Protein AF-A0A812WDJ8-F1 (afdb_monomer_lite)

Radius of gyration: 22.38 Å; chains: 1; bounding box: 62×46×56 Å

Structure (mmCIF, N/CA/C/O backbone):
data_AF-A0A812WDJ8-F1
#
_entry.id   AF-A0A812WDJ8-F1
#
loop_
_atom_site.group_PDB
_atom_site.id
_atom_site.type_symbol
_atom_site.label_atom_id
_atom_site.label_alt_id
_atom_site.label_comp_id
_atom_site.label_asym_id
_atom_site.label_entity_id
_atom_site.label_seq_id
_atom_site.pdbx_PDB_ins_code
_atom_site.Cartn_x
_atom_site.Cartn_y
_atom_site.Cartn_z
_atom_site.occupancy
_atom_site.B_iso_or_equiv
_atom_site.auth_seq_id
_atom_site.auth_comp_id
_atom_site.auth_asym_id
_atom_site.auth_atom_id
_atom_site.pdbx_PDB_model_num
ATOM 1 N N . MET A 1 1 ? 11.339 1.600 2.163 1.00 53.66 1 MET A N 1
ATOM 2 C CA . MET A 1 1 ? 12.086 0.341 1.908 1.00 53.66 1 MET A CA 1
ATOM 3 C C . MET A 1 1 ? 11.110 -0.800 2.123 1.00 53.66 1 MET A C 1
ATOM 5 O O . MET A 1 1 ? 10.635 -0.948 3.239 1.00 53.66 1 MET A O 1
ATOM 9 N N . SER A 1 2 ? 10.779 -1.569 1.086 1.00 72.94 2 SER A N 1
ATOM 10 C CA . SER A 1 2 ? 9.821 -2.673 1.214 1.00 72.94 2 SER A CA 1
ATOM 11 C C . SER A 1 2 ? 10.571 -3.985 1.449 1.00 72.94 2 SER A C 1
ATOM 13 O O . SER A 1 2 ? 10.972 -4.652 0.508 1.00 72.94 2 SER A O 1
ATOM 15 N N . LEU A 1 3 ? 10.812 -4.358 2.711 1.00 86.19 3 LEU A N 1
ATOM 16 C CA . LEU A 1 3 ? 11.331 -5.694 3.070 1.00 86.19 3 LEU A CA 1
ATOM 17 C C . LEU A 1 3 ? 10.195 -6.710 3.287 1.00 86.19 3 LEU A C 1
ATOM 19 O O . LEU A 1 3 ? 10.351 -7.687 4.015 1.00 86.19 3 LEU A O 1
ATOM 23 N N . GLY A 1 4 ? 9.016 -6.448 2.718 1.00 89.88 4 GLY A N 1
ATOM 24 C CA . GLY A 1 4 ? 7.827 -7.265 2.947 1.00 89.88 4 GLY A CA 1
ATOM 25 C C . GLY A 1 4 ? 7.246 -7.150 4.357 1.00 89.88 4 GLY A C 1
ATOM 26 O O . GLY A 1 4 ? 6.547 -8.061 4.787 1.00 89.88 4 GLY A O 1
ATOM 27 N N . TRP A 1 5 ? 7.493 -6.053 5.084 1.00 91.44 5 TRP A N 1
ATOM 28 C CA . TRP A 1 5 ? 6.937 -5.847 6.432 1.00 91.44 5 TRP A CA 1
ATOM 29 C C . TRP A 1 5 ? 5.408 -5.998 6.460 1.00 91.44 5 TRP A C 1
ATOM 31 O O . TRP A 1 5 ? 4.873 -6.795 7.227 1.00 91.44 5 TRP A O 1
ATOM 41 N N . PHE A 1 6 ? 4.700 -5.309 5.559 1.00 92.31 6 PHE A N 1
ATOM 42 C CA . PHE A 1 6 ? 3.243 -5.424 5.443 1.00 92.31 6 PHE A CA 1
ATOM 43 C C . PHE A 1 6 ? 2.793 -6.820 4.999 1.00 92.31 6 PHE A C 1
ATOM 45 O O . PHE A 1 6 ? 1.769 -7.311 5.468 1.00 92.31 6 PHE A O 1
ATOM 52 N N . THR A 1 7 ? 3.575 -7.491 4.148 1.00 95.62 7 THR A N 1
ATOM 53 C CA . THR A 1 7 ? 3.333 -8.890 3.772 1.00 95.62 7 THR A CA 1
ATOM 54 C C . THR A 1 7 ? 3.400 -9.799 4.995 1.00 95.62 7 THR A C 1
ATOM 56 O O . THR A 1 7 ? 2.497 -10.608 5.199 1.00 95.62 7 THR A O 1
ATOM 59 N N . ALA A 1 8 ? 4.425 -9.638 5.835 1.00 94.88 8 ALA A N 1
ATOM 60 C CA . ALA A 1 8 ? 4.595 -10.411 7.057 1.00 94.88 8 ALA A CA 1
ATOM 61 C C . ALA A 1 8 ? 3.486 -10.122 8.076 1.00 94.88 8 ALA A C 1
ATOM 63 O O . ALA A 1 8 ? 2.914 -11.062 8.620 1.00 94.88 8 ALA A O 1
ATOM 64 N N . LEU A 1 9 ? 3.126 -8.852 8.284 1.00 93.75 9 LEU A N 1
ATOM 65 C CA . LEU A 1 9 ? 2.045 -8.461 9.193 1.00 93.75 9 LEU A CA 1
ATOM 66 C C . LEU A 1 9 ? 0.695 -9.057 8.766 1.00 93.75 9 LEU A C 1
ATOM 68 O O . LEU A 1 9 ? -0.013 -9.654 9.582 1.00 93.75 9 LEU A O 1
ATOM 72 N N . ALA A 1 10 ? 0.350 -8.944 7.480 1.00 95.00 10 ALA A N 1
ATOM 73 C CA . ALA A 1 10 ? -0.887 -9.503 6.943 1.00 95.00 10 ALA A CA 1
ATOM 74 C C . ALA A 1 10 ? -0.901 -11.039 7.038 1.00 95.00 10 ALA A C 1
ATOM 76 O O . ALA A 1 10 ? -1.882 -11.624 7.504 1.00 95.00 10 ALA A O 1
ATOM 77 N N . ALA A 1 11 ? 0.203 -11.696 6.671 1.00 96.62 11 ALA A N 1
ATOM 78 C CA . ALA A 1 11 ? 0.319 -13.148 6.747 1.00 96.62 11 ALA A CA 1
ATOM 79 C C . ALA A 1 11 ? 0.265 -13.661 8.195 1.00 96.62 11 ALA A C 1
ATOM 81 O O . ALA A 1 11 ? -0.427 -14.645 8.465 1.00 96.62 11 ALA A O 1
ATOM 82 N N . ALA A 1 12 ? 0.938 -12.997 9.139 1.00 96.00 12 ALA A N 1
ATOM 83 C CA . ALA A 1 12 ? 0.885 -13.322 10.566 1.00 96.00 12 ALA A CA 1
ATOM 84 C C . ALA A 1 12 ? -0.533 -13.165 11.137 1.00 96.00 12 ALA A C 1
ATOM 86 O O . ALA A 1 12 ? -0.953 -13.970 11.965 1.00 96.00 12 ALA A O 1
ATOM 87 N N . SER A 1 13 ? -1.303 -12.211 10.609 1.00 93.88 13 SER A N 1
ATOM 88 C CA . SER A 1 13 ? -2.722 -12.003 10.937 1.00 93.88 13 SER A CA 1
ATOM 89 C C . SER A 1 13 ? -3.665 -13.028 10.285 1.00 93.88 13 SER A C 1
ATOM 91 O O . SER A 1 13 ? -4.883 -12.890 10.359 1.00 93.88 13 SER A O 1
ATOM 93 N N . GLY A 1 14 ? -3.126 -14.058 9.623 1.00 95.88 14 GLY A N 1
ATOM 94 C CA . GLY A 1 14 ? -3.903 -15.136 9.009 1.00 95.88 14 GLY A CA 1
ATOM 95 C C . GLY A 1 14 ? -4.475 -14.813 7.627 1.00 95.88 14 GLY A C 1
ATOM 96 O O . GLY A 1 14 ? -5.198 -15.641 7.073 1.00 95.88 14 GLY A O 1
ATOM 97 N N . LEU A 1 15 ? -4.148 -13.656 7.045 1.00 96.56 15 LEU A N 1
ATOM 98 C CA . LEU A 1 15 ? -4.644 -13.263 5.726 1.00 96.56 15 LEU A CA 1
ATOM 99 C C . LEU A 1 15 ? -3.859 -13.953 4.609 1.00 96.56 15 LEU A C 1
ATOM 101 O O . LEU A 1 15 ? -2.649 -14.152 4.713 1.00 96.56 15 LEU A O 1
ATOM 105 N N . ARG A 1 16 ? -4.543 -14.267 3.503 1.00 98.06 16 ARG A N 1
ATOM 106 C CA . ARG A 1 16 ? -3.880 -14.596 2.236 1.00 98.06 16 ARG A CA 1
ATOM 107 C C . ARG A 1 16 ? -3.316 -13.312 1.633 1.00 98.06 16 ARG A C 1
ATOM 109 O O . ARG A 1 16 ? -4.018 -12.306 1.574 1.00 98.06 16 ARG A O 1
ATOM 116 N N . VAL A 1 17 ? -2.073 -13.362 1.166 1.00 98.31 17 VAL A N 1
ATOM 117 C CA . VAL A 1 17 ? -1.369 -12.196 0.627 1.00 98.31 17 VAL A CA 1
ATOM 118 C C . VAL A 1 17 ? -0.901 -12.482 -0.791 1.00 98.31 17 VAL A C 1
ATOM 120 O O . VAL A 1 17 ? -0.288 -13.515 -1.043 1.00 98.31 17 VAL A O 1
ATOM 123 N N . LEU A 1 18 ? -1.161 -11.546 -1.698 1.00 98.38 18 LEU A N 1
ATOM 124 C CA . LEU A 1 18 ? -0.461 -11.429 -2.972 1.00 98.38 18 LEU A CA 1
ATOM 125 C C . LEU A 1 18 ? 0.519 -10.261 -2.842 1.00 98.38 18 LEU A C 1
ATOM 127 O O . LEU A 1 18 ? 0.097 -9.135 -2.586 1.00 98.38 18 LEU A O 1
ATOM 131 N N . ALA A 1 19 ? 1.810 -10.530 -2.991 1.00 97.75 19 ALA A N 1
ATOM 132 C CA . ALA A 1 19 ? 2.863 -9.525 -2.957 1.00 97.75 19 ALA A CA 1
ATOM 133 C C . ALA A 1 19 ? 3.547 -9.439 -4.325 1.00 97.75 19 ALA A C 1
ATOM 135 O O . ALA A 1 19 ? 3.860 -10.461 -4.934 1.00 97.75 19 ALA A O 1
ATOM 136 N N . VAL A 1 20 ? 3.785 -8.218 -4.800 1.00 97.12 20 VAL A N 1
ATOM 137 C CA . VAL A 1 20 ? 4.438 -7.938 -6.083 1.00 97.12 20 VAL A CA 1
ATOM 138 C C . VAL A 1 20 ? 5.658 -7.068 -5.804 1.00 97.12 20 VAL A C 1
ATOM 140 O O . VAL A 1 20 ? 5.517 -5.995 -5.224 1.00 97.12 20 VAL A O 1
ATOM 143 N N . GLU A 1 21 ? 6.843 -7.541 -6.180 1.00 95.56 21 GLU A N 1
ATOM 144 C CA . GLU A 1 21 ? 8.104 -6.819 -5.983 1.00 95.56 21 GLU A CA 1
ATOM 145 C C . GLU A 1 21 ? 8.963 -6.916 -7.254 1.00 95.56 21 GLU A C 1
ATOM 147 O O . GLU A 1 21 ? 9.312 -8.026 -7.673 1.00 95.56 21 GLU A O 1
ATOM 152 N N . PRO A 1 22 ? 9.307 -5.781 -7.889 1.00 94.62 22 PRO A N 1
ATOM 153 C CA . PRO A 1 22 ? 10.090 -5.783 -9.120 1.00 94.62 22 PRO A CA 1
ATOM 154 C C . PRO A 1 22 ? 11.597 -5.952 -8.894 1.00 94.62 22 PRO A C 1
ATOM 156 O O . PRO A 1 22 ? 12.297 -6.302 -9.840 1.00 94.62 22 PRO A O 1
ATOM 159 N N . ARG A 1 23 ? 12.127 -5.688 -7.690 1.00 91.50 23 ARG A N 1
ATOM 160 C CA . ARG A 1 23 ? 13.573 -5.757 -7.414 1.00 91.50 23 ARG A CA 1
ATOM 161 C C . ARG A 1 23 ? 13.993 -7.109 -6.874 1.00 91.50 23 ARG A C 1
ATOM 163 O O . ARG A 1 23 ? 13.398 -7.645 -5.937 1.00 91.50 23 ARG A O 1
ATOM 170 N N . LYS A 1 24 ? 15.116 -7.622 -7.375 1.00 92.62 24 LYS A N 1
ATOM 171 C CA . LYS A 1 24 ? 15.607 -8.958 -7.004 1.00 92.62 24 LYS A CA 1
ATOM 172 C C . LYS A 1 24 ? 16.091 -9.031 -5.557 1.00 92.62 24 LYS A C 1
ATOM 174 O O . LYS A 1 24 ? 15.937 -10.071 -4.919 1.00 92.62 24 LYS A O 1
ATOM 179 N N . ALA A 1 25 ? 16.700 -7.964 -5.035 1.00 90.62 25 ALA A N 1
ATOM 180 C CA . ALA A 1 25 ? 17.246 -7.977 -3.678 1.00 90.62 25 ALA A CA 1
ATOM 181 C C . ALA A 1 25 ? 16.150 -8.078 -2.591 1.00 90.62 25 ALA A C 1
ATOM 183 O O . ALA A 1 25 ? 16.194 -9.049 -1.831 1.00 90.62 25 ALA A O 1
ATOM 184 N N . PRO A 1 26 ? 15.138 -7.185 -2.523 1.00 91.44 26 PRO A N 1
ATOM 185 C CA . PRO A 1 26 ? 14.020 -7.335 -1.587 1.00 91.44 26 PRO A CA 1
ATOM 186 C C . PRO A 1 26 ? 13.257 -8.651 -1.763 1.00 91.44 26 PRO A C 1
ATOM 188 O O . PRO A 1 26 ? 12.943 -9.304 -0.767 1.00 91.44 26 PRO A O 1
ATOM 191 N N . LEU A 1 27 ? 13.044 -9.088 -3.010 1.00 94.06 27 LEU A N 1
ATOM 192 C CA . LEU A 1 27 ? 12.364 -10.346 -3.320 1.00 94.06 27 LEU A CA 1
ATOM 193 C C . LEU A 1 27 ? 13.000 -11.539 -2.585 1.00 94.06 27 LEU A C 1
ATOM 195 O O . LEU A 1 27 ? 12.292 -12.287 -1.917 1.00 94.06 27 LEU A O 1
ATOM 199 N N . ARG A 1 28 ? 14.335 -11.668 -2.606 1.00 94.75 28 ARG A N 1
ATOM 200 C CA . ARG A 1 28 ? 15.059 -12.749 -1.903 1.00 94.75 28 ARG A CA 1
ATOM 201 C C . ARG A 1 28 ? 14.832 -12.731 -0.388 1.00 94.75 28 ARG A C 1
ATOM 203 O O . ARG A 1 28 ? 14.708 -13.786 0.237 1.00 94.75 28 ARG A O 1
ATOM 210 N N . TYR A 1 29 ? 14.774 -11.546 0.222 1.00 94.81 29 TYR A N 1
ATOM 211 C CA . TYR A 1 29 ? 14.478 -11.416 1.654 1.00 94.81 29 TYR A CA 1
ATOM 212 C C . TYR A 1 29 ? 13.030 -11.799 1.970 1.00 94.81 29 TYR A C 1
ATOM 214 O O . TYR A 1 29 ? 12.771 -12.458 2.983 1.00 94.81 29 TYR A O 1
ATOM 222 N N . MET A 1 30 ? 12.092 -11.442 1.091 1.00 96.44 30 MET A N 1
ATOM 223 C CA . MET A 1 30 ? 10.687 -11.824 1.222 1.00 96.44 30 MET A CA 1
ATOM 224 C C . MET A 1 30 ? 10.508 -13.336 1.076 1.00 96.44 30 MET A C 1
ATOM 226 O O . MET A 1 30 ? 9.877 -13.946 1.935 1.00 96.44 30 MET A O 1
ATOM 230 N N . GLU A 1 31 ? 11.129 -13.966 0.075 1.00 97.38 31 GLU A N 1
ATOM 231 C CA . GLU A 1 31 ? 11.146 -15.427 -0.093 1.00 97.38 31 GLU A CA 1
ATOM 232 C C . GLU A 1 31 ? 11.662 -16.126 1.168 1.00 97.38 31 GLU A C 1
ATOM 234 O O . GLU A 1 31 ? 11.042 -17.071 1.666 1.00 97.38 31 GLU A O 1
ATOM 239 N N . LYS A 1 32 ? 12.770 -15.629 1.737 1.00 96.88 32 LYS A N 1
ATOM 240 C CA . LYS A 1 32 ? 13.335 -16.202 2.960 1.00 96.88 32 LYS A CA 1
ATOM 241 C C . LYS A 1 32 ? 12.406 -16.027 4.158 1.00 96.88 32 LYS A C 1
ATOM 243 O O . LYS A 1 32 ? 12.238 -16.968 4.932 1.00 96.88 32 LYS A O 1
ATOM 248 N N . THR A 1 33 ? 11.781 -14.860 4.291 1.00 96.38 33 THR A N 1
ATOM 249 C CA . THR A 1 33 ? 10.788 -14.581 5.337 1.00 96.38 33 THR A CA 1
ATOM 250 C C . THR A 1 33 ? 9.592 -15.523 5.222 1.00 96.38 33 THR A C 1
ATOM 252 O O . THR A 1 33 ? 9.210 -16.147 6.211 1.00 96.38 33 THR A O 1
ATOM 255 N N . ILE A 1 34 ? 9.043 -15.699 4.017 1.00 97.69 34 ILE A N 1
ATOM 256 C CA . ILE A 1 34 ? 7.934 -16.626 3.747 1.00 97.69 34 ILE A CA 1
ATOM 257 C C . ILE A 1 34 ? 8.334 -18.057 4.120 1.00 97.69 34 ILE A C 1
ATOM 259 O O . ILE A 1 34 ? 7.569 -18.755 4.788 1.00 97.69 34 ILE A O 1
ATOM 263 N N . GLN A 1 35 ? 9.541 -18.484 3.735 1.00 97.75 35 GLN A N 1
ATOM 264 C CA . GLN A 1 35 ? 10.044 -19.825 4.022 1.00 97.75 35 GLN A CA 1
ATOM 265 C C . GLN A 1 35 ? 10.203 -20.079 5.525 1.00 97.75 35 GLN A C 1
ATOM 267 O O . GLN A 1 35 ? 9.738 -21.104 6.021 1.00 97.75 35 GLN A O 1
ATOM 272 N N . LEU A 1 36 ? 10.865 -19.165 6.239 1.00 97.44 36 LEU A N 1
ATOM 273 C CA . LEU A 1 36 ? 11.167 -19.311 7.667 1.00 97.44 36 LEU A CA 1
ATOM 274 C C . LEU A 1 36 ? 9.907 -19.326 8.539 1.00 97.44 36 LEU A C 1
ATOM 276 O O . LEU A 1 36 ? 9.912 -19.959 9.589 1.00 97.44 36 LEU A O 1
ATOM 280 N N . ASN A 1 37 ? 8.834 -18.667 8.097 1.00 97.62 37 ASN A N 1
ATOM 281 C CA . ASN A 1 37 ? 7.573 -18.591 8.834 1.00 97.62 37 ASN A CA 1
ATOM 282 C C . ASN A 1 37 ? 6.519 -19.618 8.373 1.00 97.62 37 ASN A C 1
ATOM 284 O O . ASN A 1 37 ? 5.400 -19.616 8.885 1.00 97.62 37 ASN A O 1
ATOM 288 N N . GLY A 1 38 ? 6.841 -20.493 7.411 1.00 97.75 38 GLY A N 1
ATOM 289 C CA . GLY A 1 38 ? 5.905 -21.513 6.922 1.00 97.75 38 GLY A CA 1
ATOM 290 C C . GLY A 1 38 ? 4.706 -20.942 6.150 1.00 97.75 38 GLY A C 1
ATOM 291 O O . GLY A 1 38 ? 3.605 -21.490 6.211 1.00 97.75 38 GLY A O 1
ATOM 292 N N . TRP A 1 39 ? 4.882 -19.815 5.452 1.00 98.44 39 TRP A N 1
ATOM 293 C CA . TRP A 1 39 ? 3.797 -19.088 4.778 1.00 98.44 39 TRP A CA 1
ATOM 294 C C . TRP A 1 39 ? 3.654 -19.386 3.280 1.00 98.44 39 TRP A C 1
ATOM 296 O O . TRP A 1 39 ? 2.938 -18.668 2.587 1.00 98.44 39 TRP A O 1
ATOM 306 N N . GLN A 1 40 ? 4.272 -20.443 2.756 1.00 97.75 40 GLN A N 1
ATOM 307 C CA . GLN A 1 40 ? 4.259 -20.778 1.322 1.00 97.75 40 GLN A CA 1
ATOM 308 C C . GLN A 1 40 ? 2.843 -21.001 0.759 1.00 97.75 40 GLN A C 1
ATOM 310 O O . GLN A 1 40 ? 2.598 -20.740 -0.412 1.00 97.75 40 GLN A O 1
ATOM 315 N N . GLY A 1 41 ? 1.897 -21.462 1.586 1.00 96.94 41 GLY A N 1
ATOM 316 C CA . GLY A 1 41 ? 0.482 -21.606 1.207 1.00 96.94 41 GLY A CA 1
ATOM 317 C C . GLY A 1 41 ? -0.376 -20.360 1.461 1.00 96.94 41 GLY A C 1
ATOM 318 O O . GLY A 1 41 ? -1.575 -20.377 1.190 1.00 96.94 41 GLY A O 1
ATOM 319 N N . ARG A 1 42 ? 0.208 -19.299 2.029 1.00 97.56 42 ARG A N 1
ATOM 320 C CA . ARG A 1 42 ? -0.494 -18.079 2.459 1.00 97.56 42 ARG A CA 1
ATOM 321 C C . ARG A 1 42 ? -0.053 -16.845 1.679 1.00 97.56 42 ARG A C 1
ATOM 323 O O . ARG A 1 42 ? -0.881 -15.971 1.432 1.00 97.56 42 ARG A O 1
ATOM 330 N N . VAL A 1 43 ? 1.221 -16.773 1.305 1.00 98.50 43 VAL A N 1
ATOM 331 C CA . VAL A 1 43 ? 1.804 -15.655 0.566 1.00 98.50 43 VAL A CA 1
ATOM 332 C C . VAL A 1 43 ? 2.182 -16.116 -0.834 1.00 98.50 43 VAL A C 1
ATOM 334 O O . VAL A 1 43 ? 3.057 -16.960 -1.007 1.00 98.50 43 VAL A O 1
ATOM 337 N N . GLU A 1 44 ? 1.538 -15.522 -1.828 1.00 98.25 44 GLU A N 1
ATOM 338 C CA . GLU A 1 44 ? 1.924 -15.609 -3.229 1.00 98.25 44 GLU A CA 1
ATOM 339 C C . GLU A 1 44 ? 2.823 -14.413 -3.552 1.00 98.25 44 GLU A C 1
ATOM 341 O O . GLU A 1 44 ? 2.381 -13.266 -3.507 1.00 98.25 44 GLU A O 1
ATOM 346 N N . LEU A 1 45 ? 4.095 -14.675 -3.846 1.00 98.12 45 LEU A N 1
ATOM 347 C CA . LEU A 1 45 ? 5.069 -13.649 -4.207 1.00 98.12 45 LEU A CA 1
ATOM 348 C C . LEU A 1 45 ? 5.310 -13.674 -5.719 1.00 98.12 45 LEU A C 1
ATOM 350 O O . LEU A 1 45 ? 5.671 -14.714 -6.268 1.00 98.12 45 LEU A O 1
ATOM 354 N N . ARG A 1 46 ? 5.132 -12.533 -6.389 1.00 97.50 46 ARG A N 1
ATOM 355 C CA . ARG A 1 46 ? 5.385 -12.370 -7.826 1.00 97.50 46 ARG A CA 1
ATOM 356 C C . ARG A 1 46 ? 6.532 -11.394 -8.065 1.00 97.50 46 ARG A C 1
ATOM 358 O O . ARG A 1 46 ? 6.497 -10.259 -7.595 1.00 97.50 46 ARG A O 1
ATOM 365 N N . HIS A 1 47 ? 7.521 -11.831 -8.842 1.00 96.81 47 HIS A N 1
ATOM 366 C CA . HIS A 1 47 ? 8.607 -10.976 -9.314 1.00 96.81 47 HIS A CA 1
ATOM 367 C C . HIS A 1 47 ? 8.145 -10.166 -10.529 1.00 96.81 47 HIS A C 1
ATOM 369 O O . HIS A 1 47 ? 8.002 -10.702 -11.629 1.00 96.81 47 HIS A O 1
ATOM 375 N N . GLY A 1 48 ? 7.890 -8.879 -10.326 1.00 95.88 48 GLY A N 1
ATOM 376 C CA . GLY A 1 48 ? 7.380 -7.992 -11.365 1.00 95.88 48 GLY A CA 1
ATOM 377 C C . GLY A 1 48 ? 6.979 -6.631 -10.814 1.00 95.88 48 GLY A C 1
ATOM 378 O O . GLY A 1 48 ? 6.932 -6.435 -9.605 1.00 95.88 48 GLY A O 1
ATOM 379 N N . GLY A 1 49 ? 6.702 -5.685 -11.704 1.00 95.25 49 GLY A N 1
ATOM 380 C CA . GLY A 1 49 ? 6.138 -4.379 -11.369 1.00 95.25 49 GLY A CA 1
ATOM 381 C C . GLY A 1 49 ? 4.722 -4.256 -11.915 1.00 95.25 49 GLY A C 1
ATOM 382 O O . GLY A 1 49 ? 4.413 -4.823 -12.962 1.00 95.25 49 GLY A O 1
ATOM 383 N N . LEU A 1 50 ? 3.857 -3.530 -11.211 1.00 96.38 50 LEU A N 1
ATOM 384 C CA . LEU A 1 50 ? 2.501 -3.264 -11.683 1.00 96.38 50 LEU A CA 1
ATOM 385 C C . LEU A 1 50 ? 2.513 -2.156 -12.740 1.00 96.38 50 LEU A C 1
ATOM 387 O O . LEU A 1 50 ? 3.094 -1.099 -12.510 1.00 96.38 50 LEU A O 1
ATOM 391 N N . ALA A 1 51 ? 1.876 -2.409 -13.882 1.00 96.25 51 ALA A N 1
ATOM 392 C CA . ALA A 1 51 ? 1.797 -1.481 -15.003 1.00 96.25 51 ALA A CA 1
ATOM 393 C C . ALA A 1 51 ? 0.482 -1.646 -15.780 1.00 96.25 51 ALA A C 1
ATOM 395 O O . ALA A 1 51 ? -0.096 -2.732 -15.802 1.00 96.25 51 ALA A O 1
ATOM 396 N N . GLU A 1 52 ? 0.017 -0.597 -16.466 1.00 95.62 52 GLU A N 1
ATOM 397 C CA . GLU A 1 52 ? -1.251 -0.635 -17.227 1.00 95.62 52 GLU A CA 1
ATOM 398 C C . GLU A 1 52 ? -1.267 -1.711 -18.323 1.00 95.62 52 GLU A C 1
ATOM 400 O O . GLU A 1 52 ? -2.290 -2.349 -18.571 1.00 95.62 52 GLU A O 1
ATOM 405 N N . ALA A 1 53 ? -0.116 -1.936 -18.957 1.00 96.00 53 ALA A N 1
ATOM 406 C CA . ALA A 1 53 ? 0.077 -2.954 -19.978 1.00 96.00 53 ALA A CA 1
ATOM 407 C C . ALA A 1 53 ? 1.119 -3.985 -19.536 1.00 96.00 53 ALA A C 1
ATOM 409 O O . ALA A 1 53 ? 2.174 -3.634 -18.992 1.00 96.00 53 ALA A O 1
ATOM 410 N N . THR A 1 54 ? 0.859 -5.253 -19.849 1.00 96.75 54 THR A N 1
ATOM 411 C CA . THR A 1 54 ? 1.831 -6.335 -19.674 1.00 96.75 54 THR A CA 1
ATOM 412 C C . THR A 1 54 ? 3.068 -6.112 -20.540 1.00 96.75 54 THR A C 1
ATOM 414 O O . THR A 1 54 ? 2.995 -5.472 -21.589 1.00 96.75 54 THR A O 1
ATOM 417 N N . GLY A 1 55 ? 4.209 -6.661 -20.137 1.00 96.12 55 GLY A N 1
ATOM 418 C CA . GLY A 1 55 ? 5.431 -6.599 -20.937 1.00 96.12 55 GLY A CA 1
ATOM 419 C C . GLY A 1 55 ? 6.679 -6.683 -20.079 1.00 96.12 55 GLY A C 1
ATOM 420 O O . GLY A 1 55 ? 6.683 -7.349 -19.048 1.00 96.12 55 GLY A O 1
ATOM 421 N N . GLN A 1 56 ? 7.723 -5.981 -20.505 1.00 97.00 56 GLN A N 1
ATOM 422 C CA . GLN A 1 56 ? 8.989 -5.898 -19.791 1.00 97.00 56 GLN A CA 1
ATOM 423 C C . GLN A 1 56 ? 9.110 -4.547 -19.076 1.00 97.00 56 GLN A C 1
ATOM 425 O O . GLN A 1 56 ? 8.713 -3.510 -19.619 1.00 97.00 56 GLN A O 1
ATOM 430 N N . LEU A 1 57 ? 9.657 -4.579 -17.865 1.00 95.44 57 LEU A N 1
ATOM 431 C CA . LEU A 1 57 ? 10.159 -3.431 -17.122 1.00 95.44 57 LEU A CA 1
ATOM 432 C C . LEU A 1 57 ? 11.655 -3.613 -16.865 1.00 95.44 57 LEU A C 1
ATOM 434 O O . LEU A 1 57 ? 12.155 -4.739 -16.765 1.00 95.44 57 LEU A O 1
ATOM 438 N N . TYR A 1 58 ? 12.340 -2.488 -16.719 1.00 94.81 58 TYR A N 1
ATOM 439 C CA . TYR A 1 58 ? 13.739 -2.405 -16.331 1.00 94.81 58 TYR A CA 1
ATOM 440 C C . TYR A 1 58 ? 13.850 -1.595 -15.047 1.00 94.81 58 TYR A C 1
ATOM 442 O O . TYR A 1 58 ? 13.348 -0.470 -14.970 1.00 94.81 58 TYR A O 1
ATOM 450 N N . VAL A 1 59 ? 14.493 -2.181 -14.045 1.00 91.94 59 VAL A N 1
ATOM 451 C CA . VAL A 1 59 ? 14.501 -1.714 -12.660 1.00 91.94 59 VAL A CA 1
ATOM 452 C C . VAL A 1 59 ? 15.933 -1.405 -12.250 1.00 91.94 59 VAL A C 1
ATOM 454 O O . VAL A 1 59 ? 16.834 -2.205 -12.481 1.00 91.94 59 VAL A O 1
ATOM 457 N N . ASP A 1 60 ? 16.167 -0.239 -11.658 1.00 89.69 60 ASP A N 1
ATOM 458 C CA . ASP A 1 60 ? 17.484 0.116 -11.124 1.00 89.69 60 ASP A CA 1
ATOM 459 C C . ASP A 1 60 ? 17.761 -0.665 -9.822 1.00 89.69 60 ASP A C 1
ATOM 461 O O . ASP A 1 60 ? 17.028 -0.531 -8.839 1.00 89.69 60 ASP A O 1
ATOM 465 N N . GLU A 1 61 ? 18.819 -1.482 -9.815 1.00 86.69 61 GLU A N 1
ATOM 466 C CA . GLU A 1 61 ? 19.241 -2.281 -8.650 1.00 86.69 61 GLU A CA 1
ATOM 467 C C . GLU A 1 61 ? 20.328 -1.587 -7.811 1.00 86.69 61 GLU A C 1
ATOM 469 O O . GLU A 1 61 ? 20.692 -2.074 -6.740 1.00 86.69 61 GLU A O 1
ATOM 474 N N . THR A 1 62 ? 20.876 -0.458 -8.273 1.00 82.56 62 THR A N 1
ATOM 475 C CA . THR A 1 62 ? 22.049 0.177 -7.643 1.00 82.56 62 THR A CA 1
ATOM 476 C C . THR A 1 62 ? 21.711 0.900 -6.339 1.00 82.56 62 THR A C 1
ATOM 478 O O . THR A 1 62 ? 22.536 0.938 -5.429 1.00 82.56 62 THR A O 1
ATOM 481 N N . HIS A 1 63 ? 20.492 1.434 -6.217 1.00 75.94 63 HIS A N 1
ATOM 482 C CA . HIS A 1 63 ? 20.048 2.231 -5.069 1.00 75.94 63 HIS A CA 1
ATOM 483 C C . HIS A 1 63 ? 18.647 1.808 -4.619 1.00 75.94 63 HIS A C 1
ATOM 485 O O . HIS A 1 63 ? 17.662 2.529 -4.769 1.00 75.94 63 HIS A O 1
ATOM 491 N N . TRP A 1 64 ? 18.546 0.617 -4.029 1.00 71.56 64 TRP A N 1
ATOM 492 C CA . TRP A 1 64 ? 17.283 0.044 -3.549 1.00 71.56 64 TRP A CA 1
ATOM 493 C C . TRP A 1 64 ? 16.531 0.885 -2.487 1.00 71.56 64 TRP A C 1
ATOM 495 O O . TRP A 1 64 ? 15.359 0.618 -2.213 1.00 71.56 64 TRP A O 1
ATOM 505 N N . TRP A 1 65 ? 17.144 1.935 -1.926 1.00 68.81 65 TRP A N 1
ATOM 506 C CA . TRP A 1 65 ? 16.507 2.880 -0.995 1.00 68.81 65 TRP A CA 1
ATOM 507 C C . TRP A 1 65 ? 15.998 4.191 -1.634 1.00 68.81 65 TRP A C 1
ATOM 509 O O . TRP A 1 65 ? 15.241 4.912 -0.979 1.00 68.81 65 TRP A O 1
ATOM 519 N N . GLU A 1 66 ? 16.363 4.517 -2.880 1.00 68.00 66 GLU A N 1
ATOM 520 C CA . GLU A 1 66 ? 16.023 5.802 -3.524 1.00 68.00 66 GLU A CA 1
ATOM 521 C C . GLU A 1 66 ? 14.710 5.773 -4.331 1.00 68.00 66 GLU A C 1
ATOM 523 O O . GLU A 1 66 ? 14.207 4.709 -4.700 1.00 68.00 66 GLU A O 1
ATOM 528 N N . LYS A 1 67 ? 14.159 6.968 -4.624 1.00 63.88 67 LYS A N 1
ATOM 529 C CA . LYS A 1 67 ? 12.996 7.210 -5.506 1.00 63.88 67 LYS A CA 1
ATOM 530 C C . LYS A 1 67 ? 13.340 6.929 -6.979 1.00 63.88 67 LYS A C 1
ATOM 532 O O . LYS A 1 67 ? 13.327 7.843 -7.803 1.00 63.88 67 LYS A O 1
ATOM 537 N N . ARG A 1 68 ? 13.704 5.696 -7.327 1.00 62.66 68 ARG A N 1
ATOM 538 C CA . ARG A 1 68 ? 13.980 5.332 -8.724 1.00 62.66 68 ARG A CA 1
ATOM 539 C C . ARG A 1 68 ? 12.951 4.356 -9.260 1.00 62.66 68 ARG A C 1
ATOM 541 O O . ARG A 1 68 ? 12.643 3.338 -8.645 1.00 62.66 68 ARG A O 1
ATOM 548 N N . SER A 1 69 ? 12.410 4.744 -10.407 1.00 70.44 69 SER A N 1
ATOM 549 C CA . SER A 1 69 ? 11.303 4.118 -11.106 1.00 70.44 69 SER A CA 1
ATOM 550 C C . SER A 1 69 ? 11.753 2.906 -11.918 1.00 70.44 69 SER A C 1
ATOM 552 O O . SER A 1 69 ? 12.857 2.858 -12.465 1.00 70.44 69 SER A O 1
ATOM 554 N N . ALA A 1 70 ? 10.856 1.930 -12.030 1.00 86.19 70 ALA A N 1
ATOM 555 C CA . ALA A 1 70 ? 10.884 1.000 -13.145 1.00 86.19 70 ALA A CA 1
ATOM 556 C C . ALA A 1 70 ? 10.567 1.770 -14.439 1.00 86.19 70 ALA A C 1
ATOM 558 O O . ALA A 1 70 ? 9.764 2.703 -14.430 1.00 86.19 70 ALA A O 1
ATOM 559 N N . THR A 1 71 ? 11.185 1.394 -15.555 1.00 89.38 71 THR A N 1
ATOM 560 C CA . THR A 1 71 ? 10.909 2.015 -16.862 1.00 89.38 71 THR A CA 1
ATOM 561 C C . THR A 1 71 ? 10.709 0.957 -17.944 1.00 89.38 71 THR A C 1
ATOM 563 O O . THR A 1 71 ? 11.003 -0.219 -17.735 1.00 89.38 71 THR A O 1
ATOM 566 N N . ARG A 1 72 ? 10.229 1.372 -19.119 1.00 90.38 72 ARG A N 1
ATOM 567 C CA . ARG A 1 72 ? 10.101 0.504 -20.302 1.00 90.38 72 ARG A CA 1
ATOM 568 C C . ARG A 1 72 ? 11.390 0.393 -21.115 1.00 90.38 72 ARG A C 1
ATOM 570 O O . ARG A 1 72 ? 11.484 -0.470 -21.981 1.00 90.38 72 ARG A O 1
ATOM 577 N N . GLU A 1 73 ? 12.367 1.247 -20.837 1.00 90.69 73 GLU A N 1
ATOM 578 C CA . GLU A 1 73 ? 13.615 1.322 -21.585 1.00 90.69 73 GLU A CA 1
ATOM 579 C C . GLU A 1 73 ? 14.746 0.647 -20.807 1.00 90.69 73 GLU A C 1
ATOM 581 O O . GLU A 1 73 ? 14.985 0.921 -19.624 1.00 90.69 73 GLU A O 1
ATOM 586 N N . GLY A 1 74 ? 15.441 -0.258 -21.493 1.00 88.94 74 GLY A N 1
ATOM 587 C CA . GLY A 1 74 ? 16.631 -0.908 -20.963 1.00 88.94 74 GLY A CA 1
ATOM 588 C C . GLY A 1 74 ? 17.791 0.066 -20.778 1.00 88.94 74 GLY A C 1
ATOM 589 O O . GLY A 1 74 ? 17.728 1.234 -21.157 1.00 88.94 74 GLY A O 1
ATOM 590 N N . GLY A 1 75 ? 18.868 -0.422 -20.176 1.00 86.56 75 GLY A N 1
ATOM 591 C CA . GLY A 1 75 ? 20.093 0.345 -19.988 1.00 86.56 75 GLY A CA 1
ATOM 592 C C . GLY A 1 75 ? 21.041 -0.338 -19.014 1.00 86.56 75 GLY A C 1
ATOM 593 O O . GLY A 1 75 ? 20.643 -1.241 -18.272 1.00 86.56 75 GLY A O 1
ATOM 594 N N . ASP A 1 76 ? 22.294 0.107 -19.017 1.00 81.19 76 ASP A N 1
ATOM 595 C CA . ASP A 1 76 ? 23.329 -0.439 -18.145 1.00 81.19 76 ASP A CA 1
ATOM 596 C C . ASP A 1 76 ? 22.939 -0.298 -16.665 1.00 81.19 76 ASP A C 1
ATOM 598 O O . ASP A 1 76 ? 22.441 0.737 -16.220 1.00 81.19 76 ASP A O 1
ATOM 602 N N . GLY A 1 77 ? 23.156 -1.366 -15.893 1.00 82.38 77 GLY A N 1
ATOM 603 C CA . GLY A 1 77 ? 22.875 -1.395 -14.454 1.00 82.38 77 GLY A CA 1
ATOM 604 C C . GLY A 1 77 ? 21.412 -1.642 -14.065 1.00 82.38 77 GLY A C 1
ATOM 605 O O . GLY A 1 77 ? 21.099 -1.607 -12.874 1.00 82.38 77 GLY A O 1
ATOM 606 N N . ARG A 1 78 ? 20.519 -1.921 -15.026 1.00 89.44 78 ARG A N 1
ATOM 607 C CA . ARG A 1 78 ? 19.114 -2.265 -14.753 1.00 89.44 78 ARG A CA 1
ATOM 608 C C . ARG A 1 78 ? 18.860 -3.767 -14.832 1.00 89.44 78 ARG A C 1
ATOM 610 O O . ARG A 1 78 ? 19.413 -4.460 -15.682 1.00 89.44 78 ARG A O 1
ATOM 617 N N . SER A 1 79 ? 17.996 -4.272 -13.958 1.00 92.44 79 SER A N 1
ATOM 618 C CA . SER A 1 79 ? 17.491 -5.640 -14.015 1.00 92.44 79 SER A CA 1
ATOM 619 C C . SER A 1 79 ? 16.145 -5.700 -14.729 1.00 92.44 79 SER A C 1
ATOM 621 O O . SER A 1 79 ? 15.318 -4.796 -14.647 1.00 92.44 79 SER A O 1
ATOM 623 N N . GLU A 1 80 ? 15.923 -6.791 -15.448 1.00 95.88 80 GLU A N 1
ATOM 624 C CA . GLU A 1 80 ? 14.638 -7.100 -16.065 1.00 95.88 80 GLU A CA 1
ATOM 625 C C . GLU A 1 80 ? 13.636 -7.626 -15.025 1.00 95.88 80 GLU A C 1
ATOM 627 O O . GLU A 1 80 ? 13.938 -8.572 -14.286 1.00 95.88 80 GLU A O 1
ATOM 632 N N . ALA A 1 81 ? 12.429 -7.052 -15.021 1.00 95.62 81 ALA A N 1
ATOM 633 C CA . ALA A 1 81 ? 11.265 -7.514 -14.267 1.00 95.62 81 ALA A CA 1
ATOM 634 C C . ALA A 1 81 ? 10.001 -7.516 -15.144 1.00 95.62 81 ALA A C 1
ATOM 636 O O . ALA A 1 81 ? 9.830 -6.665 -16.015 1.00 95.62 81 ALA A O 1
ATOM 637 N N . GLN A 1 82 ? 9.084 -8.455 -14.919 1.00 97.38 82 GLN A N 1
ATOM 638 C CA . GLN A 1 82 ? 7.845 -8.517 -15.695 1.00 97.38 82 GLN A CA 1
ATOM 639 C C . GLN A 1 82 ? 6.927 -7.330 -15.358 1.00 97.38 82 GLN A C 1
ATOM 641 O O . GLN A 1 82 ? 6.718 -7.022 -14.187 1.00 97.38 82 GLN A O 1
ATOM 646 N N . ALA A 1 83 ? 6.337 -6.692 -16.369 1.00 97.31 83 ALA A N 1
ATOM 647 C CA . ALA A 1 83 ? 5.208 -5.784 -16.190 1.00 97.31 83 ALA A CA 1
ATOM 648 C C . ALA A 1 83 ? 3.927 -6.616 -16.046 1.00 97.31 83 ALA A C 1
ATOM 650 O O . ALA A 1 83 ? 3.541 -7.340 -16.970 1.00 97.31 83 ALA A O 1
ATOM 651 N N . LEU A 1 84 ? 3.291 -6.522 -14.885 1.00 97.88 84 LEU A N 1
ATOM 652 C CA . LEU A 1 84 ? 2.089 -7.252 -14.498 1.00 97.88 84 LEU A CA 1
ATOM 653 C C . LEU A 1 84 ? 0.907 -6.288 -14.416 1.00 97.88 84 LEU A C 1
ATOM 655 O O . LEU A 1 84 ? 1.069 -5.146 -13.996 1.00 97.88 84 LEU A O 1
ATOM 659 N N . ARG A 1 85 ? -0.296 -6.762 -14.738 1.00 98.19 85 ARG A N 1
ATOM 660 C CA . ARG A 1 85 ? -1.525 -6.043 -14.396 1.00 98.19 85 ARG A CA 1
ATOM 661 C C . ARG A 1 85 ? -2.097 -6.587 -13.099 1.00 98.19 85 ARG A C 1
ATOM 663 O O . ARG A 1 85 ? -2.166 -7.803 -12.921 1.00 98.19 85 ARG A O 1
ATOM 670 N N . LEU A 1 86 ? -2.543 -5.700 -12.213 1.00 97.88 86 LEU A N 1
ATOM 671 C CA . LEU A 1 86 ? -3.231 -6.105 -10.989 1.00 97.88 86 LEU A CA 1
ATOM 672 C C . LEU A 1 86 ? -4.544 -6.846 -11.303 1.00 97.88 86 LEU A C 1
ATOM 674 O O . LEU A 1 86 ? -4.840 -7.837 -10.638 1.00 97.88 86 LEU A O 1
ATOM 678 N N . ASP A 1 87 ? -5.257 -6.439 -12.360 1.00 98.25 87 ASP A N 1
ATOM 679 C CA . ASP A 1 87 ? -6.462 -7.127 -12.859 1.00 98.25 87 ASP A CA 1
ATOM 680 C C . ASP A 1 87 ? -6.202 -8.592 -13.263 1.00 98.25 87 ASP A C 1
ATOM 682 O O . ASP A 1 87 ? -7.085 -9.432 -13.124 1.00 98.25 87 ASP A O 1
ATOM 686 N N . ASP A 1 88 ? -4.994 -8.911 -13.739 1.00 97.75 88 ASP A N 1
ATOM 687 C CA . ASP A 1 88 ? -4.621 -10.277 -14.136 1.00 97.75 88 ASP A CA 1
ATOM 688 C C . ASP A 1 88 ? -4.075 -11.085 -12.944 1.00 97.75 88 ASP A C 1
ATOM 690 O O . ASP A 1 88 ? -4.007 -12.317 -12.970 1.00 97.75 88 ASP A O 1
ATOM 694 N N . ALA A 1 89 ? -3.621 -10.394 -11.894 1.00 96.38 89 ALA A N 1
ATOM 695 C CA . ALA A 1 89 ? -2.994 -11.014 -10.737 1.00 96.38 89 ALA A CA 1
ATOM 696 C C . ALA A 1 89 ? -3.988 -11.399 -9.640 1.00 96.38 89 ALA A C 1
ATOM 698 O O . ALA A 1 89 ? -3.766 -12.388 -8.937 1.00 96.38 89 ALA A O 1
ATOM 699 N N . VAL A 1 90 ? -5.082 -10.651 -9.514 1.00 97.12 90 VAL A N 1
ATOM 700 C CA . VAL A 1 90 ? -6.148 -10.901 -8.543 1.00 97.12 90 VAL A CA 1
ATOM 701 C C . VAL A 1 90 ? -7.332 -11.554 -9.260 1.00 97.12 90 VAL A C 1
ATOM 703 O O . VAL A 1 90 ? -7.849 -10.969 -10.206 1.00 97.12 90 VAL A O 1
ATOM 706 N N . PRO A 1 91 ? -7.805 -12.742 -8.831 1.00 95.62 91 PRO A N 1
ATOM 707 C CA . PRO A 1 91 ? -8.987 -13.356 -9.433 1.00 95.62 91 PRO A CA 1
ATOM 708 C C . PRO A 1 91 ? -10.195 -12.404 -9.380 1.00 95.62 91 PRO A C 1
ATOM 710 O O . PRO A 1 91 ? -10.398 -11.787 -8.331 1.00 95.62 91 PRO A O 1
ATOM 713 N N . PRO A 1 92 ? -11.020 -12.319 -10.439 1.00 91.38 92 PRO A N 1
ATOM 714 C CA . PRO A 1 92 ? -12.055 -11.287 -10.583 1.00 91.38 92 PRO A CA 1
ATOM 715 C C . PRO A 1 92 ? -13.113 -11.295 -9.468 1.00 91.38 92 PRO A C 1
ATOM 717 O O . PRO A 1 92 ? -13.633 -10.243 -9.114 1.00 91.38 92 PRO A O 1
ATOM 720 N N . ASP A 1 93 ? -13.381 -12.455 -8.864 1.00 93.00 93 ASP A N 1
ATOM 721 C CA . ASP A 1 93 ? -14.355 -12.608 -7.772 1.00 93.00 93 ASP A CA 1
ATOM 722 C C . ASP A 1 93 ? -13.738 -12.427 -6.371 1.00 93.00 93 ASP A C 1
ATOM 724 O O . ASP A 1 93 ? -14.386 -12.665 -5.345 1.00 93.00 93 ASP A O 1
ATOM 728 N N . SER A 1 94 ? -12.460 -12.046 -6.295 1.00 95.00 94 SER A N 1
ATOM 729 C CA . SER A 1 94 ? -11.766 -11.876 -5.018 1.00 95.00 94 SER A CA 1
ATOM 730 C C . SER A 1 94 ? -12.257 -10.634 -4.293 1.00 95.00 94 SER A C 1
ATOM 732 O O . SER A 1 94 ? -12.286 -9.542 -4.849 1.00 95.00 94 SER A O 1
ATOM 734 N N . LYS A 1 95 ? -12.537 -10.774 -2.997 1.00 95.94 95 LYS A N 1
ATOM 735 C CA . LYS A 1 95 ? -12.697 -9.629 -2.095 1.00 95.94 95 LYS A CA 1
ATOM 736 C C . LYS A 1 95 ? -11.342 -9.274 -1.499 1.00 95.94 95 LYS A C 1
ATOM 738 O O . LYS A 1 95 ? -10.700 -10.125 -0.884 1.00 95.94 95 LYS A O 1
ATOM 743 N N . VAL A 1 96 ? -10.920 -8.026 -1.665 1.00 97.06 96 VAL A N 1
ATOM 744 C CA . VAL A 1 96 ? -9.616 -7.547 -1.198 1.00 97.06 96 VAL A CA 1
ATOM 745 C C . VAL A 1 96 ? -9.829 -6.685 0.039 1.00 97.06 96 VAL A C 1
ATOM 747 O O . VAL A 1 96 ? -10.344 -5.574 -0.043 1.00 97.06 96 VAL A O 1
ATOM 750 N N . CYS A 1 97 ? -9.438 -7.195 1.206 1.00 95.94 97 CYS A N 1
ATOM 751 C CA . CYS A 1 97 ? -9.581 -6.454 2.461 1.00 95.94 97 CYS A CA 1
ATOM 752 C C . CYS A 1 97 ? -8.689 -5.206 2.505 1.00 95.94 97 CYS A C 1
ATOM 754 O O . CYS A 1 97 ? -9.108 -4.181 3.029 1.00 95.94 97 CYS A O 1
ATOM 756 N N . LEU A 1 98 ? -7.473 -5.300 1.960 1.00 96.62 98 LEU A N 1
ATOM 757 C CA . LEU A 1 98 ? -6.480 -4.231 1.952 1.00 96.62 98 LEU A CA 1
ATOM 758 C C . LEU A 1 98 ? -5.626 -4.314 0.683 1.00 96.62 98 LEU A C 1
ATOM 760 O O . LEU A 1 98 ? -5.072 -5.371 0.382 1.00 96.62 98 LEU A O 1
ATOM 764 N N . LEU A 1 99 ? -5.480 -3.189 -0.011 1.00 97.62 99 LEU A N 1
ATOM 765 C CA . LEU A 1 99 ? -4.490 -2.973 -1.061 1.00 97.62 99 LEU A CA 1
ATOM 766 C C . LEU A 1 99 ? -3.447 -1.974 -0.550 1.00 97.62 99 LEU A C 1
ATOM 768 O O . LEU A 1 99 ? -3.758 -0.809 -0.332 1.00 97.62 99 LEU A O 1
ATOM 772 N N . LYS A 1 100 ? -2.206 -2.420 -0.362 1.00 96.25 100 LYS A N 1
ATOM 773 C CA . LYS A 1 100 ? -1.080 -1.552 0.007 1.00 96.25 100 LYS A CA 1
ATOM 774 C C . LYS A 1 100 ? -0.285 -1.189 -1.246 1.00 96.25 100 LYS A C 1
ATOM 776 O O . LYS A 1 100 ? 0.179 -2.090 -1.942 1.00 96.25 100 LYS A O 1
ATOM 781 N N . ALA A 1 101 ? -0.091 0.103 -1.494 1.00 94.56 101 ALA A N 1
ATOM 782 C CA . ALA A 1 101 ? 0.807 0.622 -2.521 1.00 94.56 101 ALA A CA 1
ATOM 783 C C . ALA A 1 101 ? 1.940 1.434 -1.867 1.00 94.56 101 ALA A C 1
ATOM 785 O O . ALA A 1 101 ? 1.713 2.283 -1.008 1.00 94.56 101 ALA A O 1
ATOM 786 N N . ASP A 1 102 ? 3.184 1.113 -2.206 1.00 90.38 102 ASP A N 1
ATOM 787 C CA . ASP A 1 102 ? 4.385 1.787 -1.695 1.00 90.38 102 ASP A CA 1
ATOM 788 C C . ASP A 1 102 ? 5.483 1.701 -2.751 1.00 90.38 102 ASP A C 1
ATOM 790 O O . ASP A 1 102 ? 6.390 0.866 -2.678 1.00 90.38 102 ASP A O 1
ATOM 794 N N . CYS A 1 103 ? 5.332 2.483 -3.814 1.00 86.38 103 CYS A N 1
ATOM 795 C CA . CYS A 1 103 ? 6.296 2.491 -4.907 1.00 86.38 103 CYS A CA 1
ATOM 796 C C . CYS A 1 103 ? 6.824 3.883 -5.245 1.00 86.38 103 CYS A C 1
ATOM 798 O O . CYS A 1 103 ? 7.525 4.045 -6.246 1.00 86.38 103 CYS A O 1
ATOM 800 N N . ARG A 1 104 ? 6.572 4.859 -4.367 1.00 80.94 104 ARG A N 1
ATOM 801 C CA . ARG A 1 104 ? 7.236 6.165 -4.326 1.00 80.94 104 ARG A CA 1
ATOM 802 C C . ARG A 1 104 ? 7.097 6.953 -5.623 1.00 80.94 104 ARG A C 1
ATOM 804 O O . ARG A 1 104 ? 8.080 7.480 -6.145 1.00 80.94 104 ARG A O 1
ATOM 811 N N . GLY A 1 105 ? 5.868 7.048 -6.119 1.00 84.81 105 GLY A N 1
ATOM 812 C CA . GLY A 1 105 ? 5.483 7.840 -7.287 1.00 84.81 105 GLY A CA 1
ATOM 813 C C . GLY A 1 105 ? 4.889 7.027 -8.438 1.00 84.81 105 GLY A C 1
ATOM 814 O O . GLY A 1 105 ? 4.481 7.616 -9.436 1.00 84.81 105 GLY A O 1
ATOM 815 N N . CYS A 1 106 ? 4.827 5.699 -8.322 1.00 89.31 106 CYS A N 1
ATOM 816 C CA . CYS A 1 106 ? 4.228 4.821 -9.332 1.00 89.31 106 CYS A CA 1
ATOM 817 C C . CYS A 1 106 ? 2.787 4.394 -8.984 1.00 89.31 106 CYS A C 1
ATOM 819 O O . CYS A 1 106 ? 2.157 3.653 -9.739 1.00 89.31 106 CYS A O 1
ATOM 821 N N . GLU A 1 107 ? 2.251 4.846 -7.845 1.00 94.38 107 GLU A N 1
ATOM 822 C CA . GLU A 1 107 ? 0.991 4.365 -7.272 1.00 94.38 107 GLU A CA 1
ATOM 823 C C . GLU A 1 107 ? -0.170 4.530 -8.260 1.00 94.38 107 GLU A C 1
ATOM 825 O O . GLU A 1 107 ? -0.967 3.613 -8.435 1.00 94.38 107 GLU A O 1
ATOM 830 N N . ALA A 1 108 ? -0.221 5.653 -8.985 1.00 95.75 108 ALA A N 1
ATOM 831 C CA . ALA A 1 108 ? -1.233 5.892 -10.012 1.00 95.75 108 ALA A CA 1
ATOM 832 C C . ALA A 1 108 ? -1.223 4.818 -11.115 1.00 95.75 108 ALA A C 1
ATOM 834 O O . ALA A 1 108 ? -2.279 4.330 -11.516 1.00 95.75 108 ALA A O 1
ATOM 835 N N . GLU A 1 109 ? -0.040 4.426 -11.595 1.00 95.38 109 GLU A N 1
ATOM 836 C CA . GLU A 1 109 ? 0.097 3.381 -12.614 1.00 95.38 109 GLU A CA 1
ATOM 837 C C . GLU A 1 109 ? -0.299 2.010 -12.047 1.00 95.38 109 GLU A C 1
ATOM 839 O O . GLU A 1 109 ? -1.052 1.265 -12.683 1.00 95.38 109 GLU A O 1
ATOM 844 N N . ALA A 1 110 ? 0.117 1.710 -10.812 1.00 96.00 110 ALA A N 1
ATOM 845 C CA . ALA A 1 110 ? -0.287 0.494 -10.115 1.00 96.00 110 ALA A CA 1
ATOM 846 C C . ALA A 1 110 ? -1.818 0.399 -9.978 1.00 96.00 110 ALA A C 1
ATOM 848 O O . ALA A 1 110 ? -2.391 -0.658 -10.253 1.00 96.00 110 ALA A O 1
ATOM 849 N N . PHE A 1 111 ? -2.499 1.498 -9.641 1.00 97.88 111 PHE A N 1
ATOM 850 C CA . PHE A 1 111 ? -3.960 1.530 -9.547 1.00 97.88 111 PHE A CA 1
ATOM 851 C C . PHE A 1 111 ? -4.644 1.351 -10.901 1.00 97.88 111 PHE A C 1
ATOM 853 O O . PHE A 1 111 ? -5.578 0.557 -11.008 1.00 97.88 111 PHE A O 1
ATOM 860 N N . ARG A 1 112 ? -4.157 1.996 -11.967 1.00 98.06 112 ARG A N 1
ATOM 861 C CA . ARG A 1 112 ? -4.720 1.795 -13.316 1.00 98.06 112 ARG A CA 1
ATOM 862 C C . ARG A 1 112 ? -4.526 0.373 -13.831 1.00 98.06 112 ARG A C 1
ATOM 864 O O . ARG A 1 112 ? -5.387 -0.125 -14.553 1.00 98.06 112 ARG A O 1
ATOM 871 N N . SER A 1 113 ? -3.459 -0.310 -13.413 1.00 98.12 113 SER A N 1
ATOM 872 C CA . SER A 1 113 ? -3.261 -1.733 -13.719 1.00 98.12 113 SER A CA 1
ATOM 873 C C . SER A 1 113 ? -4.348 -2.647 -13.124 1.00 98.12 113 SER A C 1
ATOM 875 O O . SER A 1 113 ? -4.517 -3.775 -13.591 1.00 98.12 113 SER A O 1
ATOM 877 N N . GLY A 1 114 ? -5.068 -2.165 -12.103 1.00 97.81 114 GLY A N 1
ATOM 878 C CA . GLY A 1 114 ? -6.176 -2.832 -11.414 1.00 97.81 114 GLY A CA 1
ATOM 879 C C . GLY A 1 114 ? -7.518 -2.137 -11.621 1.00 97.81 114 GLY A C 1
ATOM 880 O O . GLY A 1 114 ? -8.355 -2.130 -10.717 1.00 97.81 114 GLY A O 1
ATOM 881 N N . LYS A 1 115 ? -7.701 -1.472 -12.768 1.00 98.00 115 LYS A N 1
ATOM 882 C CA . LYS A 1 115 ? -8.901 -0.684 -13.063 1.00 98.00 115 LYS A CA 1
ATOM 883 C C . LYS A 1 115 ? -10.176 -1.515 -12.952 1.00 98.00 115 LYS A C 1
ATOM 885 O O . LYS A 1 115 ? -11.147 -1.018 -12.386 1.00 98.00 115 LYS A O 1
ATOM 890 N N . ALA A 1 116 ? -10.200 -2.735 -13.489 1.00 97.62 116 ALA A N 1
ATOM 891 C CA . ALA A 1 116 ? -11.397 -3.569 -13.415 1.00 97.62 116 ALA A CA 1
ATOM 892 C C . ALA A 1 116 ? -11.687 -3.976 -11.964 1.00 97.62 116 ALA A C 1
ATOM 894 O O . ALA A 1 116 ? -12.816 -3.813 -11.507 1.00 97.62 116 ALA A O 1
ATOM 895 N N . LEU A 1 117 ? -10.664 -4.409 -11.221 1.00 97.56 117 LEU A N 1
ATOM 896 C CA . LEU A 1 117 ? -10.771 -4.768 -9.806 1.00 97.56 117 LEU A CA 1
ATOM 897 C C . LEU A 1 117 ? -11.318 -3.608 -8.960 1.00 97.56 117 LEU A C 1
ATOM 899 O O . LEU A 1 117 ? -12.285 -3.792 -8.220 1.00 97.56 117 LEU A O 1
ATOM 903 N N . LEU A 1 118 ? -10.740 -2.411 -9.085 1.00 97.38 118 LEU A N 1
ATOM 904 C CA . LEU A 1 118 ? -11.181 -1.222 -8.346 1.00 97.38 118 LEU A CA 1
ATOM 905 C C . LEU A 1 118 ? -12.608 -0.806 -8.733 1.00 97.38 118 LEU A C 1
ATOM 907 O O . LEU A 1 118 ? -13.408 -0.491 -7.851 1.00 97.38 118 LEU A O 1
ATOM 911 N N . ALA A 1 119 ? -12.961 -0.902 -10.019 1.00 96.88 119 ALA A N 1
ATOM 912 C CA . ALA A 1 119 ? -14.294 -0.566 -10.520 1.00 96.88 119 ALA A CA 1
ATOM 913 C C . ALA A 1 119 ? -15.409 -1.473 -9.973 1.00 96.88 119 ALA A C 1
ATOM 915 O O . ALA A 1 119 ? -16.569 -1.069 -9.956 1.00 96.88 119 ALA A O 1
ATOM 916 N N . THR A 1 120 ? -15.086 -2.681 -9.496 1.00 96.44 120 THR A N 1
ATOM 917 C CA . THR A 1 120 ? -16.074 -3.551 -8.830 1.00 96.44 120 THR A CA 1
ATOM 918 C C . THR A 1 120 ? -16.393 -3.130 -7.390 1.00 96.44 120 THR A C 1
ATOM 920 O O . THR A 1 120 ? -17.372 -3.606 -6.815 1.00 96.44 120 THR A O 1
ATOM 923 N N . GLY A 1 121 ? -15.566 -2.279 -6.770 1.00 95.06 121 GLY A N 1
ATOM 924 C CA . GLY A 1 121 ? -15.638 -1.998 -5.331 1.00 95.06 121 GLY A CA 1
ATOM 925 C C . GLY A 1 121 ? -15.224 -3.186 -4.446 1.00 95.06 121 GLY A C 1
ATOM 926 O O . GLY A 1 121 ? -15.601 -3.244 -3.272 1.00 95.06 121 GLY A O 1
ATOM 927 N N . ALA A 1 122 ? -14.480 -4.155 -4.994 1.00 95.62 122 ALA A N 1
ATOM 928 C CA . ALA A 1 122 ? -13.997 -5.324 -4.257 1.00 95.62 122 ALA A CA 1
ATOM 929 C C . ALA A 1 122 ? -12.889 -4.997 -3.240 1.00 95.62 122 ALA A C 1
ATOM 931 O O . ALA A 1 122 ? -12.718 -5.740 -2.268 1.00 95.62 122 ALA A O 1
ATOM 932 N N . VAL A 1 123 ? -12.157 -3.896 -3.436 1.00 97.38 123 VAL A N 1
ATOM 933 C CA . VAL A 1 123 ? -11.107 -3.416 -2.524 1.00 97.38 123 VAL A CA 1
ATOM 934 C C . VAL A 1 123 ? -11.734 -2.573 -1.417 1.00 97.38 123 VAL A C 1
ATOM 936 O O . VAL A 1 123 ? -12.326 -1.545 -1.704 1.00 97.38 123 VAL A O 1
ATOM 939 N N . GLN A 1 124 ? -11.625 -3.004 -0.159 1.00 95.75 124 GLN A N 1
ATOM 940 C CA . GLN A 1 124 ? -12.278 -2.332 0.979 1.00 95.75 124 GLN A CA 1
ATOM 941 C C . GLN A 1 124 ? -11.455 -1.171 1.546 1.00 95.75 124 GLN A C 1
ATOM 943 O O . GLN A 1 124 ? -12.008 -0.158 1.978 1.00 95.75 124 GLN A O 1
ATOM 948 N N . VAL A 1 125 ? -10.134 -1.348 1.562 1.00 96.12 125 VAL A N 1
ATOM 949 C CA . VAL A 1 125 ? -9.167 -0.395 2.100 1.00 96.12 125 VAL A CA 1
ATOM 950 C C . VAL A 1 125 ? -7.998 -0.288 1.135 1.00 96.12 125 VAL A C 1
ATOM 952 O O . VAL A 1 125 ? -7.481 -1.308 0.673 1.00 96.12 125 VAL A O 1
ATOM 955 N N . VAL A 1 126 ? -7.551 0.932 0.868 1.00 96.81 126 VAL A N 1
ATOM 956 C CA . VAL A 1 126 ? -6.281 1.205 0.199 1.00 96.81 126 VAL A CA 1
ATOM 957 C C . VAL A 1 126 ? -5.375 1.930 1.179 1.00 96.81 126 VAL A C 1
ATOM 959 O O . VAL A 1 126 ? -5.802 2.872 1.829 1.00 96.81 126 VAL A O 1
ATOM 962 N N . GLN A 1 127 ? -4.126 1.506 1.290 1.00 94.94 127 GLN A N 1
ATOM 963 C CA . GLN A 1 127 ? -3.101 2.237 2.023 1.00 94.94 127 GLN A CA 1
ATOM 964 C C . GLN A 1 127 ? -2.037 2.660 1.010 1.00 94.94 127 GLN A C 1
ATOM 966 O O . GLN A 1 127 ? -1.560 1.819 0.240 1.00 94.94 127 GLN A O 1
ATOM 971 N N . MET A 1 128 ? -1.660 3.939 1.012 1.00 92.44 128 MET A N 1
ATOM 972 C CA . MET A 1 128 ? -0.542 4.442 0.216 1.00 92.44 128 MET A CA 1
ATOM 973 C C . MET A 1 128 ? 0.373 5.387 0.997 1.00 92.44 128 MET A C 1
ATOM 975 O O . MET A 1 128 ? -0.070 6.081 1.910 1.00 92.44 128 MET A O 1
ATOM 979 N N . GLU A 1 129 ? 1.653 5.424 0.615 1.00 86.06 129 GLU A N 1
ATOM 980 C CA . GLU A 1 129 ? 2.591 6.448 1.094 1.00 86.06 129 GLU A CA 1
ATOM 981 C C . GLU A 1 129 ? 2.210 7.786 0.428 1.00 86.06 129 GLU A C 1
ATOM 983 O O . GLU A 1 129 ? 2.241 7.915 -0.797 1.00 86.06 129 GLU A O 1
ATOM 988 N N . TYR A 1 130 ? 1.796 8.774 1.220 1.00 86.50 130 TYR A N 1
ATOM 989 C CA . TYR A 1 130 ? 1.366 10.088 0.746 1.00 86.50 130 TYR A CA 1
ATOM 990 C C . TYR A 1 130 ? 2.354 11.157 1.205 1.00 86.50 130 TYR A C 1
ATOM 992 O O . TYR A 1 130 ? 2.460 11.470 2.390 1.00 86.50 130 TYR A O 1
ATOM 1000 N N . ASP A 1 131 ? 3.094 11.711 0.247 1.00 82.94 131 ASP A N 1
ATOM 1001 C CA . ASP A 1 131 ? 4.123 12.733 0.476 1.00 82.94 131 ASP A CA 1
ATOM 1002 C C . ASP A 1 131 ? 3.734 14.110 -0.072 1.00 82.94 131 ASP A C 1
ATOM 1004 O O . ASP A 1 131 ? 4.593 14.959 -0.307 1.00 82.94 131 ASP A O 1
ATOM 1008 N N . HIS A 1 132 ? 2.437 14.317 -0.331 1.00 83.38 132 HIS A N 1
ATOM 1009 C CA . HIS A 1 132 ? 1.864 15.521 -0.944 1.00 83.38 132 HIS A CA 1
ATOM 1010 C C . HIS A 1 132 ? 2.432 15.889 -2.327 1.00 83.38 132 HIS A C 1
ATOM 1012 O O . HIS A 1 132 ? 2.043 16.919 -2.887 1.00 83.38 132 HIS A O 1
ATOM 1018 N N . SER A 1 133 ? 3.303 15.063 -2.916 1.00 85.56 133 SER A N 1
ATOM 1019 C CA . SER A 1 133 ? 3.859 15.319 -4.242 1.00 85.56 133 SER A CA 1
ATOM 1020 C C . SER A 1 133 ? 2.777 15.246 -5.326 1.00 85.56 133 SER A C 1
ATOM 1022 O O . SER A 1 133 ? 1.762 14.564 -5.151 1.00 85.56 133 SER A O 1
ATOM 1024 N N . PRO A 1 134 ? 2.995 15.872 -6.498 1.00 89.38 134 PRO A N 1
ATOM 1025 C CA . PRO A 1 134 ? 2.081 15.734 -7.632 1.00 89.38 134 PRO A CA 1
ATOM 1026 C C . PRO A 1 134 ? 1.803 14.273 -8.020 1.00 89.38 134 PRO A C 1
ATOM 1028 O O . PRO A 1 134 ? 0.696 13.947 -8.446 1.00 89.38 134 PRO A O 1
ATOM 1031 N N . ALA A 1 135 ? 2.777 13.374 -7.836 1.00 90.19 135 ALA A N 1
ATOM 1032 C CA . ALA A 1 135 ? 2.603 11.948 -8.100 1.00 90.19 135 ALA A CA 1
ATOM 1033 C C . ALA A 1 135 ? 1.628 11.298 -7.103 1.00 90.19 135 ALA A C 1
ATOM 1035 O O . ALA A 1 135 ? 0.710 10.589 -7.517 1.00 90.19 135 ALA A O 1
ATOM 1036 N N . ALA A 1 136 ? 1.770 11.596 -5.809 1.00 90.19 136 ALA A N 1
ATOM 1037 C CA . ALA A 1 136 ? 0.855 11.117 -4.776 1.00 90.19 136 ALA A CA 1
ATOM 1038 C C . ALA A 1 136 ? -0.569 11.677 -4.968 1.00 90.19 136 ALA A C 1
ATOM 1040 O O . ALA A 1 136 ? -1.548 10.942 -4.834 1.00 90.19 136 ALA A O 1
ATOM 1041 N N . GLN A 1 137 ? -0.700 12.948 -5.364 1.00 91.38 137 GLN A N 1
ATOM 1042 C CA . GLN A 1 137 ? -1.993 13.556 -5.711 1.00 91.38 137 GLN A CA 1
ATOM 1043 C C . GLN A 1 137 ? -2.634 12.865 -6.922 1.00 91.38 137 GLN A C 1
ATOM 1045 O O . GLN A 1 137 ? -3.793 12.462 -6.861 1.00 91.38 137 GLN A O 1
ATOM 1050 N N . THR A 1 138 ? -1.856 12.627 -7.983 1.00 94.12 138 THR A N 1
ATOM 1051 C CA . THR A 1 138 ? -2.319 11.894 -9.175 1.00 94.12 138 THR A CA 1
ATOM 1052 C C . THR A 1 138 ? -2.800 10.486 -8.813 1.00 94.12 138 THR A C 1
ATOM 1054 O O . THR A 1 138 ? -3.784 9.997 -9.371 1.00 94.12 138 THR A O 1
ATOM 1057 N N . ALA A 1 139 ? -2.121 9.814 -7.880 1.00 94.31 139 ALA A N 1
ATOM 1058 C CA . ALA A 1 139 ? -2.505 8.487 -7.414 1.00 94.31 139 ALA A CA 1
ATOM 1059 C C . ALA A 1 139 ? -3.843 8.502 -6.658 1.00 94.31 139 ALA A C 1
ATOM 1061 O O . ALA A 1 139 ? -4.713 7.676 -6.940 1.00 94.31 139 ALA A O 1
ATOM 1062 N N . LEU A 1 140 ? -4.035 9.480 -5.770 1.00 93.81 140 LEU A N 1
ATOM 1063 C CA . LEU A 1 140 ? -5.289 9.701 -5.047 1.00 93.81 140 LEU A CA 1
ATOM 1064 C C . LEU A 1 140 ? -6.456 9.996 -6.003 1.00 93.81 140 LEU A C 1
ATOM 1066 O O . LEU A 1 140 ? -7.503 9.356 -5.915 1.00 93.81 140 LEU A O 1
ATOM 1070 N N . GLU A 1 141 ? -6.264 10.906 -6.957 1.00 9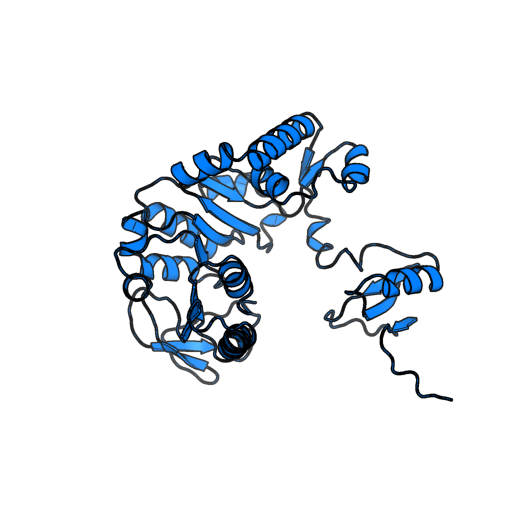4.25 141 GLU A N 1
ATOM 1071 C CA . GLU A 1 141 ? -7.271 11.230 -7.975 1.00 94.25 141 GLU A CA 1
ATOM 1072 C C . GLU A 1 141 ? -7.611 10.013 -8.840 1.00 94.25 141 GLU A C 1
ATOM 1074 O O . GLU A 1 141 ? -8.780 9.740 -9.113 1.00 94.25 141 GLU A O 1
ATOM 1079 N N . THR A 1 142 ? -6.596 9.235 -9.225 1.00 96.00 142 THR A N 1
ATOM 1080 C CA . THR A 1 142 ? -6.781 7.991 -9.978 1.00 96.00 142 THR A CA 1
ATOM 1081 C C . THR A 1 142 ? -7.652 7.004 -9.191 1.00 96.00 142 THR A C 1
ATOM 1083 O O . THR A 1 142 ? -8.620 6.483 -9.739 1.00 96.00 142 THR A O 1
ATOM 1086 N N . LEU A 1 143 ? -7.379 6.771 -7.902 1.00 94.81 143 LEU A N 1
ATOM 1087 C CA . LEU A 1 143 ? -8.212 5.897 -7.058 1.00 94.81 143 LEU A CA 1
ATOM 1088 C C . LEU A 1 143 ? -9.663 6.370 -6.960 1.00 94.81 143 LEU A C 1
ATOM 1090 O O . LEU A 1 143 ? -10.585 5.553 -7.019 1.00 94.81 143 LEU A O 1
ATOM 1094 N N . GLN A 1 144 ? -9.865 7.679 -6.801 1.00 92.75 144 GLN A N 1
ATOM 1095 C CA . GLN A 1 144 ? -11.195 8.283 -6.709 1.00 92.75 144 GLN A CA 1
ATOM 1096 C C . GLN A 1 144 ? -11.983 8.133 -8.013 1.00 92.75 144 GLN A C 1
ATOM 1098 O O . GLN A 1 144 ? -13.189 7.921 -7.971 1.00 92.75 144 GLN A O 1
ATOM 1103 N N . GLN A 1 145 ? -11.311 8.200 -9.165 1.00 95.56 145 GLN A N 1
ATOM 1104 C CA . GLN A 1 145 ? -11.940 8.012 -10.476 1.00 95.56 145 GLN A CA 1
ATOM 1105 C C . GLN A 1 145 ? -12.259 6.546 -10.787 1.00 95.56 145 GLN A C 1
ATOM 1107 O O . GLN A 1 145 ? -13.220 6.263 -11.500 1.00 95.56 145 GLN A O 1
ATOM 1112 N N . LEU A 1 146 ? -11.426 5.615 -10.313 1.00 96.44 146 LEU A N 1
ATOM 1113 C CA . LEU A 1 146 ? -11.562 4.193 -10.630 1.00 96.44 146 LEU A CA 1
ATOM 1114 C C . LEU A 1 146 ? -12.568 3.464 -9.736 1.00 96.44 146 LEU A C 1
ATOM 1116 O O . LEU A 1 146 ? -13.095 2.437 -10.157 1.00 96.44 146 LEU A O 1
ATOM 1120 N N . SER A 1 147 ? -12.831 3.959 -8.525 1.00 93.81 147 SER A N 1
ATOM 1121 C CA . SER A 1 147 ? -13.775 3.322 -7.607 1.00 93.81 147 SER A CA 1
ATOM 1122 C C . SER A 1 147 ? -15.203 3.848 -7.794 1.00 93.81 147 SER A C 1
ATOM 1124 O O . SER A 1 147 ? -15.402 5.059 -7.875 1.00 93.81 147 SER A O 1
ATOM 1126 N N . PRO A 1 148 ? -16.229 2.975 -7.812 1.00 92.00 148 PRO A N 1
ATOM 1127 C CA . PRO A 1 148 ? -17.627 3.399 -7.908 1.00 92.00 148 PRO A CA 1
ATOM 1128 C C . PRO A 1 148 ? -18.179 3.944 -6.583 1.00 92.00 148 PRO A C 1
ATOM 1130 O O . PRO A 1 148 ? -19.281 4.491 -6.548 1.00 92.00 148 PRO A O 1
ATOM 1133 N N . LYS A 1 149 ? -17.455 3.733 -5.480 1.00 90.75 149 LYS A N 1
ATOM 1134 C CA . LYS A 1 149 ? -17.859 4.109 -4.128 1.00 90.75 149 LYS A CA 1
ATOM 1135 C C . LYS A 1 149 ? -17.000 5.280 -3.642 1.00 90.75 149 LYS A C 1
ATOM 1137 O O . LYS A 1 149 ? -15.808 5.319 -3.952 1.00 90.75 149 LYS A O 1
ATOM 1142 N N . PRO A 1 150 ? -17.563 6.192 -2.833 1.00 89.56 150 PRO A N 1
ATOM 1143 C CA . PRO A 1 150 ? -16.766 7.214 -2.176 1.00 89.56 150 PRO A CA 1
ATOM 1144 C C . PRO A 1 150 ? -15.731 6.580 -1.234 1.00 89.56 150 PRO A C 1
ATOM 1146 O O . PRO A 1 150 ? -15.913 5.477 -0.700 1.00 89.56 150 PRO A O 1
ATOM 1149 N N . TRP A 1 151 ? -14.632 7.303 -1.051 1.00 90.69 151 TRP A N 1
ATOM 1150 C CA . TRP A 1 151 ? -13.585 6.989 -0.090 1.00 90.69 151 TRP A CA 1
ATOM 1151 C C . TRP A 1 151 ? -13.638 8.002 1.049 1.00 90.69 151 TRP A C 1
ATOM 1153 O O . TRP A 1 151 ? -13.784 9.199 0.801 1.00 90.69 151 TRP A O 1
ATOM 1163 N N . GLN A 1 152 ? -13.462 7.521 2.275 1.00 89.44 152 GLN A N 1
ATOM 1164 C CA . GLN A 1 152 ? -13.067 8.327 3.427 1.00 89.44 152 GLN A CA 1
ATOM 1165 C C . GLN A 1 152 ? -11.567 8.169 3.648 1.00 89.44 152 GLN A C 1
ATOM 1167 O O . GLN A 1 152 ? -11.002 7.122 3.329 1.00 89.44 152 GLN A O 1
ATOM 1172 N N . CYS A 1 153 ? -10.922 9.201 4.182 1.00 88.62 153 CYS A N 1
ATOM 1173 C CA . CYS A 1 153 ? -9.472 9.239 4.292 1.00 88.62 153 CYS A CA 1
ATOM 1174 C C . CYS A 1 153 ? -9.083 9.248 5.752 1.00 88.62 153 CYS A C 1
ATOM 1176 O O . CYS A 1 153 ? -9.665 9.972 6.548 1.00 88.62 153 CYS A O 1
ATOM 1178 N N . ILE A 1 154 ? -8.081 8.459 6.097 1.00 85.19 154 ILE A N 1
ATOM 1179 C CA . ILE A 1 154 ? -7.443 8.494 7.399 1.00 85.19 154 ILE A CA 1
ATOM 1180 C C . ILE A 1 154 ? -5.990 8.848 7.141 1.00 85.19 154 ILE A C 1
ATOM 1182 O O . ILE A 1 154 ? -5.227 8.042 6.604 1.00 85.19 154 ILE A O 1
ATOM 1186 N N . LEU A 1 155 ? -5.637 10.087 7.460 1.00 79.00 155 LEU A N 1
ATOM 1187 C CA . LEU A 1 155 ? -4.266 10.558 7.428 1.00 79.00 155 LEU A CA 1
ATOM 1188 C C . LEU A 1 155 ? -3.705 10.323 8.821 1.00 79.00 155 LEU A C 1
ATOM 1190 O O . LEU A 1 155 ? -4.040 11.052 9.752 1.00 79.00 155 LEU A O 1
ATOM 1194 N N . LEU A 1 156 ? -2.907 9.269 8.995 1.00 69.38 156 LEU A N 1
ATOM 1195 C CA . LEU A 1 156 ? -2.353 8.993 10.315 1.00 69.38 156 LEU A CA 1
ATOM 1196 C C . LEU A 1 156 ? -1.445 10.163 10.718 1.00 69.38 156 LEU A C 1
ATOM 1198 O O . LEU A 1 156 ? -0.495 10.466 9.986 1.00 69.38 156 LEU A O 1
ATOM 1202 N N . PRO A 1 157 ? -1.740 10.854 11.836 1.00 57.22 157 PRO A N 1
ATOM 1203 C CA . PRO A 1 157 ? -1.019 12.058 12.188 1.00 57.22 157 PRO A CA 1
ATOM 1204 C C . PRO A 1 157 ? 0.429 11.698 12.502 1.00 57.22 157 PRO A C 1
ATOM 1206 O O . PRO A 1 157 ? 0.719 10.915 13.408 1.00 57.22 157 PRO A O 1
ATOM 1209 N N . ALA A 1 158 ? 1.351 12.311 11.768 1.00 51.53 158 ALA A N 1
ATOM 1210 C CA . ALA A 1 158 ? 2.740 12.382 12.176 1.00 51.53 158 ALA A CA 1
ATOM 1211 C C . ALA A 1 158 ? 2.825 13.396 13.335 1.00 51.53 158 ALA A C 1
ATOM 1213 O O . ALA A 1 158 ? 3.081 14.573 13.110 1.00 51.53 158 ALA A O 1
ATOM 1214 N N . GLY A 1 159 ? 2.559 12.941 14.564 1.00 48.50 159 GLY A N 1
ATOM 1215 C CA . GLY A 1 159 ? 2.736 13.722 15.795 1.00 48.50 159 GLY A CA 1
ATOM 1216 C C . GLY A 1 159 ? 1.649 14.773 16.047 1.00 48.50 159 GLY A C 1
ATOM 1217 O O . GLY A 1 159 ? 1.683 15.888 15.527 1.00 48.50 159 GLY A O 1
ATOM 1218 N N . LEU A 1 160 ? 0.690 14.440 16.909 1.00 42.09 160 LEU A N 1
ATOM 1219 C CA . LEU A 1 160 ? -0.300 15.383 17.434 1.00 42.09 160 LEU A CA 1
ATOM 1220 C C . LEU A 1 160 ? 0.208 15.911 18.786 1.00 42.09 160 LEU A C 1
ATOM 1222 O O . LEU A 1 160 ? 0.624 15.115 19.625 1.00 42.09 160 LEU A O 1
ATOM 1226 N N . ARG A 1 161 ? 0.196 17.230 19.016 1.00 47.38 161 ARG A N 1
ATOM 1227 C CA . ARG A 1 161 ? 0.453 17.819 20.342 1.00 47.38 161 ARG A CA 1
ATOM 1228 C C . ARG A 1 161 ? -0.837 18.425 20.879 1.00 47.38 161 ARG A C 1
ATOM 1230 O O . ARG A 1 161 ? -1.653 18.924 20.107 1.00 47.38 161 ARG A O 1
ATOM 1237 N N . CYS A 1 162 ? -1.006 18.447 22.202 1.00 41.12 162 CYS A N 1
ATOM 1238 C CA . CYS A 1 162 ? -2.016 19.310 22.801 1.00 41.12 162 CYS A CA 1
ATOM 1239 C C . CYS A 1 162 ? -1.484 20.291 23.829 1.00 41.12 162 CYS A C 1
ATOM 1241 O O . CYS A 1 162 ? -0.619 19.958 24.631 1.00 41.12 162 CYS A O 1
ATOM 1243 N N . ALA A 1 163 ? -1.989 21.527 23.775 1.00 40.25 163 ALA A N 1
ATOM 1244 C CA . ALA A 1 163 ? -1.701 22.587 24.725 1.00 40.25 163 ALA A CA 1
ATOM 1245 C C . ALA A 1 163 ? -2.437 22.291 26.034 1.00 40.25 163 ALA A C 1
ATOM 1247 O O . ALA A 1 163 ? -3.589 22.660 26.266 1.00 40.25 163 ALA A O 1
ATOM 1248 N N . GLY A 1 164 ? -1.701 21.580 26.869 1.00 42.81 164 GLY A N 1
ATOM 1249 C CA . GLY A 1 164 ? -1.964 21.245 28.251 1.00 42.81 164 GLY A CA 1
ATOM 1250 C C . GLY A 1 164 ? -0.765 20.413 28.676 1.00 42.81 164 GLY A C 1
ATOM 1251 O O . GLY A 1 164 ? -0.499 19.381 28.065 1.00 42.81 164 GLY A O 1
ATOM 1252 N N . GLY A 1 165 ? -0.000 20.880 29.666 1.00 40.91 165 GLY A N 1
ATOM 1253 C CA . GLY A 1 165 ? 1.153 20.141 30.202 1.00 40.91 165 GLY A CA 1
ATOM 1254 C C . GLY A 1 165 ? 0.799 18.718 30.654 1.00 40.91 165 GLY A C 1
ATOM 1255 O O . GLY A 1 165 ? 1.679 17.876 30.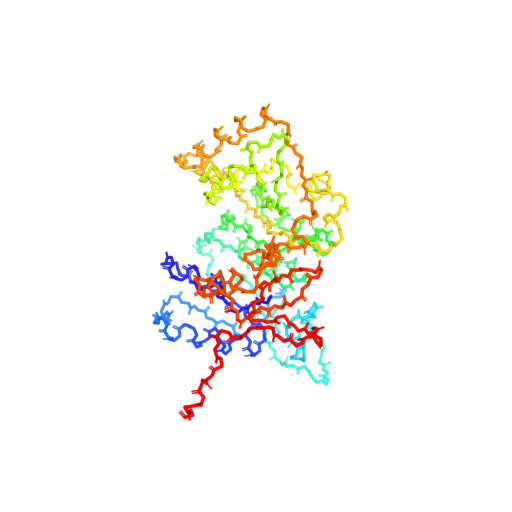740 1.00 40.91 165 GLY A O 1
ATOM 1256 N N . ASP A 1 166 ? -0.490 18.424 30.815 1.00 42.44 166 ASP A N 1
ATOM 1257 C CA . ASP A 1 166 ? -1.013 17.128 31.230 1.00 42.44 166 ASP A CA 1
ATOM 1258 C C . ASP A 1 166 ? -0.967 16.046 30.134 1.00 42.44 166 ASP A C 1
ATOM 1260 O O . ASP A 1 166 ? -1.137 14.874 30.457 1.00 42.44 166 ASP A O 1
ATOM 1264 N N . LEU A 1 167 ? -0.693 16.377 28.857 1.00 39.56 167 LEU A N 1
ATOM 1265 C CA . LEU A 1 167 ? -0.371 15.336 27.865 1.00 39.56 167 LEU A CA 1
ATOM 1266 C C . LEU A 1 167 ? 1.118 14.974 27.799 1.00 39.56 167 LEU A C 1
ATOM 1268 O O . LEU A 1 167 ? 1.439 13.933 27.230 1.00 39.56 167 LEU A O 1
ATOM 1272 N N . GLN A 1 168 ? 2.019 15.756 28.410 1.00 40.62 168 GLN A N 1
ATOM 1273 C CA . GLN A 1 168 ? 3.378 15.253 28.663 1.00 40.62 168 GLN A CA 1
ATOM 1274 C C . GLN A 1 168 ? 3.338 14.098 29.676 1.00 40.62 168 GLN A C 1
ATOM 1276 O O . GLN A 1 168 ? 4.117 13.161 29.556 1.00 40.62 168 GLN A O 1
ATOM 1281 N N . ASP A 1 169 ? 2.344 14.097 30.570 1.00 41.22 169 ASP A N 1
ATOM 1282 C CA . ASP A 1 169 ? 2.036 12.964 31.447 1.00 41.22 169 ASP A CA 1
ATOM 1283 C C . ASP A 1 169 ? 1.073 11.938 30.811 1.00 41.22 169 ASP A C 1
ATOM 1285 O O . ASP A 1 169 ? 0.994 10.803 31.278 1.00 41.22 169 ASP A O 1
ATOM 1289 N N . ALA A 1 170 ? 0.392 12.265 29.705 1.00 38.88 170 ALA A N 1
ATOM 1290 C CA . ALA A 1 170 ? -0.402 11.310 28.914 1.00 38.88 170 ALA A CA 1
ATOM 1291 C C . ALA A 1 170 ? 0.415 10.494 27.896 1.00 38.88 170 ALA A C 1
ATOM 1293 O O . ALA A 1 170 ? -0.133 9.630 27.205 1.00 38.88 170 ALA A O 1
ATOM 1294 N N . GLU A 1 171 ? 1.739 10.676 27.869 1.00 44.25 171 GLU A N 1
ATOM 1295 C CA . GLU A 1 171 ? 2.656 9.581 27.520 1.00 44.25 171 GLU A CA 1
ATOM 1296 C C . GLU A 1 171 ? 2.480 8.381 28.492 1.00 44.25 171 GLU A C 1
ATOM 1298 O O . GLU A 1 171 ? 2.811 7.229 28.170 1.00 44.25 171 GLU A O 1
ATOM 1303 N N . GLY A 1 172 ? 1.855 8.619 29.655 1.00 41.94 172 GLY A N 1
ATOM 1304 C CA . GLY A 1 172 ? 1.211 7.633 30.514 1.00 41.94 172 GLY A CA 1
ATOM 1305 C C . GLY A 1 172 ? -0.147 7.180 29.965 1.00 41.94 172 GLY A C 1
ATOM 1306 O O . GLY A 1 172 ? -1.166 7.834 30.144 1.00 41.94 172 GLY A O 1
ATOM 1307 N N . GLU A 1 173 ? -0.153 6.015 29.318 1.00 42.09 173 GLU A N 1
ATOM 1308 C CA . GLU A 1 173 ? -1.323 5.179 28.977 1.00 42.09 173 GLU A CA 1
ATOM 1309 C C . GLU A 1 173 ? -2.389 5.724 28.001 1.00 42.09 173 GLU A C 1
ATOM 1311 O O . GLU A 1 173 ? -2.917 4.920 27.233 1.00 42.09 173 GLU A O 1
ATOM 1316 N N . ALA A 1 174 ? -2.693 7.023 27.947 1.00 41.91 174 ALA A N 1
ATOM 1317 C CA . ALA A 1 174 ? -3.938 7.510 27.333 1.00 41.91 174 ALA A CA 1
ATOM 1318 C C . ALA A 1 174 ? -3.967 7.567 25.788 1.00 41.91 174 ALA A C 1
ATOM 1320 O O . ALA A 1 174 ? -5.056 7.545 25.221 1.00 41.91 174 ALA A O 1
ATOM 1321 N N . LEU A 1 175 ? -2.811 7.607 25.109 1.00 47.94 175 LEU A N 1
ATOM 1322 C CA . LEU A 1 175 ? -2.702 7.556 23.633 1.00 47.94 175 LEU A CA 1
ATOM 1323 C C . LEU A 1 175 ? -1.973 6.300 23.121 1.00 47.94 175 LEU A C 1
ATOM 1325 O O . LEU A 1 175 ? -1.492 6.261 21.988 1.00 47.94 175 LEU A O 1
ATOM 1329 N N . ARG A 1 176 ? -1.838 5.255 23.949 1.00 53.03 176 ARG A N 1
ATOM 1330 C CA . ARG A 1 176 ? -1.084 4.047 23.558 1.00 53.03 176 ARG A CA 1
ATOM 1331 C C . ARG A 1 176 ? -1.794 3.188 22.518 1.00 53.03 176 ARG A C 1
ATOM 1333 O O . ARG A 1 176 ? -1.160 2.314 21.925 1.00 53.03 176 ARG A O 1
ATOM 1340 N N . GLU A 1 177 ? -3.091 3.378 22.304 1.00 60.75 177 GLU A N 1
ATOM 1341 C CA . GLU A 1 177 ? -3.836 2.521 21.397 1.00 60.75 177 GLU A CA 1
ATOM 1342 C C . GLU A 1 177 ? -3.769 3.063 19.970 1.00 60.75 177 GLU A C 1
ATOM 1344 O O . GLU A 1 177 ? -4.073 4.219 19.698 1.00 60.75 177 GLU A O 1
ATOM 1349 N N . VAL A 1 178 ? -3.438 2.184 19.019 1.00 63.75 178 VAL A N 1
ATOM 1350 C CA . VAL A 1 178 ? -3.472 2.461 17.569 1.00 63.75 178 VAL A CA 1
ATOM 1351 C C . VAL A 1 178 ? -4.787 3.138 17.141 1.00 63.75 178 VAL A C 1
ATOM 1353 O O . VAL A 1 178 ? -4.809 3.924 16.198 1.00 63.75 178 VAL A O 1
ATOM 1356 N N . TRP A 1 179 ? -5.877 2.874 17.863 1.00 65.31 179 TRP A N 1
ATOM 1357 C CA . TRP A 1 179 ? -7.187 3.473 17.646 1.00 65.31 179 TRP A CA 1
ATOM 1358 C C . TRP A 1 179 ? -7.233 4.987 17.848 1.00 65.31 179 TRP A C 1
ATOM 1360 O O . TRP A 1 179 ? -7.926 5.652 17.083 1.00 65.31 179 TRP A O 1
ATOM 1370 N N . ASP A 1 180 ? -6.478 5.546 18.793 1.00 64.19 180 ASP A N 1
ATOM 1371 C CA . ASP A 1 180 ? -6.466 6.996 19.028 1.00 64.19 180 ASP A CA 1
ATOM 1372 C C . ASP A 1 180 ? -5.865 7.740 17.827 1.00 64.19 180 ASP A C 1
ATOM 1374 O O . ASP A 1 180 ? -6.421 8.734 17.357 1.00 64.19 180 ASP A O 1
ATOM 1378 N N . PHE A 1 181 ? -4.792 7.189 17.249 1.00 62.75 181 PHE A N 1
ATOM 1379 C CA . PHE A 1 181 ? -4.180 7.705 16.020 1.00 62.75 181 PHE A CA 1
ATOM 1380 C C . PHE A 1 181 ? -5.105 7.582 14.812 1.00 62.75 181 PHE A C 1
ATOM 1382 O O . PHE A 1 181 ? -5.201 8.512 14.010 1.00 62.75 181 PHE A O 1
ATOM 1389 N N . ILE A 1 182 ? -5.792 6.442 14.681 1.00 62.47 182 ILE A N 1
ATOM 1390 C CA . ILE A 1 182 ? -6.751 6.224 13.595 1.00 62.47 182 ILE A CA 1
ATOM 1391 C C . ILE A 1 182 ? -7.870 7.259 13.679 1.00 62.47 182 ILE A C 1
ATOM 1393 O O . ILE A 1 182 ? -8.163 7.895 12.672 1.00 62.47 182 ILE A O 1
ATOM 1397 N N . VAL A 1 183 ? -8.480 7.455 14.854 1.00 68.88 183 VAL A N 1
ATOM 1398 C CA . VAL A 1 183 ? -9.607 8.385 15.002 1.00 68.88 183 VAL A CA 1
ATOM 1399 C C . VAL A 1 183 ? -9.179 9.829 14.755 1.00 68.88 183 VAL A C 1
ATOM 1401 O O . VAL A 1 183 ? -9.851 10.539 14.006 1.00 68.88 183 VAL A O 1
ATOM 1404 N N . ALA A 1 184 ? -8.053 10.255 15.331 1.00 62.25 184 ALA A N 1
ATOM 1405 C CA . ALA A 1 184 ? -7.546 11.613 15.147 1.00 62.25 184 ALA A CA 1
ATOM 1406 C C . ALA A 1 184 ? -7.205 11.932 13.680 1.00 62.25 184 ALA A C 1
ATOM 1408 O O . ALA A 1 184 ? -7.291 13.086 13.264 1.00 62.25 184 ALA A O 1
ATOM 1409 N N . GLY A 1 185 ? -6.848 10.911 12.898 1.00 62.12 185 GLY A N 1
ATOM 1410 C CA . GLY A 1 185 ? -6.525 11.038 11.482 1.00 62.12 185 GLY A CA 1
ATOM 1411 C C . GLY A 1 185 ? -7.717 11.006 10.526 1.00 62.12 185 GLY A C 1
ATOM 1412 O O . GLY A 1 185 ? -7.508 11.128 9.321 1.00 62.12 185 GLY A O 1
ATOM 1413 N N . VAL A 1 186 ? -8.956 10.794 10.992 1.00 75.25 186 VAL A N 1
ATOM 1414 C CA . VAL A 1 186 ? -10.111 10.662 10.084 1.00 75.25 186 VAL A CA 1
ATOM 1415 C C . VAL A 1 186 ? -10.475 12.011 9.459 1.00 75.25 186 VAL A C 1
ATOM 1417 O O . VAL A 1 186 ? -10.958 12.927 10.123 1.00 75.25 186 VAL A O 1
ATOM 1420 N N . HIS A 1 187 ? -10.351 12.090 8.138 1.00 71.94 187 HIS A N 1
ATOM 1421 C CA . HIS A 1 187 ? -10.822 13.180 7.298 1.00 71.94 187 HIS A CA 1
ATOM 1422 C C . HIS A 1 187 ? -12.048 12.742 6.490 1.00 71.94 187 HIS A C 1
ATOM 1424 O O . HIS A 1 187 ? -12.024 11.770 5.733 1.00 71.94 187 HIS A O 1
ATOM 1430 N N . VAL A 1 188 ? -13.129 13.515 6.615 1.00 65.62 188 VAL A N 1
ATOM 1431 C CA . VAL A 1 188 ? -14.380 13.279 5.872 1.00 65.62 188 VAL A CA 1
ATOM 1432 C C . VAL A 1 188 ? -14.248 13.681 4.395 1.00 65.62 188 VAL A C 1
ATOM 1434 O O . VAL A 1 188 ? -14.946 13.141 3.545 1.00 65.62 188 VAL A O 1
ATOM 1437 N N . ASP A 1 189 ? -13.339 14.606 4.072 1.00 73.94 189 ASP A N 1
ATOM 1438 C CA . ASP A 1 189 ? -13.100 15.088 2.709 1.00 73.94 189 ASP A CA 1
ATOM 1439 C C . ASP A 1 189 ? -11.702 14.678 2.222 1.00 73.94 189 ASP A C 1
ATOM 1441 O O . ASP A 1 189 ? -10.683 15.230 2.633 1.00 73.94 189 ASP A O 1
ATOM 1445 N N . CYS A 1 190 ? -11.693 13.689 1.329 1.00 79.19 190 CYS A N 1
ATOM 1446 C CA . CYS A 1 190 ? -10.513 13.078 0.721 1.00 79.19 190 CYS A CA 1
ATOM 1447 C C . CYS A 1 190 ? -9.901 13.858 -0.447 1.00 79.19 190 CYS A C 1
ATOM 1449 O O . CYS A 1 190 ? -9.019 13.332 -1.131 1.00 79.19 190 CYS A O 1
ATOM 1451 N N . ARG A 1 191 ? -10.390 15.052 -0.795 1.00 81.12 191 ARG A N 1
ATOM 1452 C CA . ARG A 1 191 ? -9.824 15.779 -1.940 1.00 81.12 191 ARG A CA 1
ATOM 1453 C C . ARG A 1 191 ? -8.381 16.174 -1.639 1.00 81.12 191 ARG A C 1
ATOM 1455 O O . ARG A 1 191 ? -8.095 16.676 -0.555 1.00 81.12 191 ARG A O 1
ATOM 1462 N N . ALA A 1 192 ? -7.489 16.022 -2.619 1.00 76.75 192 ALA A N 1
ATOM 1463 C CA . ALA A 1 192 ? -6.075 16.374 -2.474 1.00 76.75 192 ALA A CA 1
ATOM 1464 C C . ALA A 1 192 ? -5.885 17.805 -1.936 1.00 76.75 192 ALA A C 1
ATOM 1466 O O . ALA A 1 192 ? -5.110 18.014 -1.007 1.00 76.75 192 ALA A O 1
ATOM 1467 N N . ALA A 1 193 ? -6.667 18.765 -2.447 1.00 78.25 193 ALA A N 1
ATOM 1468 C CA . ALA A 1 193 ? -6.676 20.144 -1.959 1.00 78.25 193 ALA A CA 1
ATOM 1469 C C . ALA A 1 193 ? -7.009 20.243 -0.460 1.00 78.25 193 ALA A C 1
ATOM 1471 O O . ALA A 1 193 ? -6.346 20.980 0.264 1.00 78.25 193 ALA A O 1
ATOM 1472 N N . LYS A 1 194 ? -7.977 19.454 0.028 1.00 78.62 194 LYS A N 1
ATOM 1473 C CA . LYS A 1 194 ? -8.350 19.442 1.445 1.00 78.62 194 LYS A CA 1
ATOM 1474 C C . LYS A 1 194 ? -7.262 18.825 2.315 1.00 78.62 194 LYS A C 1
ATOM 1476 O O . LYS A 1 194 ? -6.944 19.386 3.356 1.00 78.62 194 LYS A O 1
ATOM 1481 N N . LEU A 1 195 ? -6.661 17.723 1.863 1.00 76.94 195 LEU A N 1
ATOM 1482 C CA . LEU A 1 195 ? -5.541 17.093 2.567 1.00 76.94 195 LEU A CA 1
ATOM 1483 C C . LEU A 1 195 ? -4.333 18.035 2.672 1.00 76.94 195 LEU A C 1
ATOM 1485 O O . LEU A 1 195 ? -3.625 18.006 3.674 1.00 76.94 195 LEU A O 1
ATOM 1489 N N . VAL A 1 196 ? -4.104 18.882 1.661 1.00 72.31 196 VAL A N 1
ATOM 1490 C CA . VAL A 1 196 ? -3.068 19.928 1.694 1.00 72.31 196 VAL A CA 1
ATOM 1491 C C . VAL A 1 196 ? -3.430 21.047 2.672 1.00 72.31 196 VAL A C 1
ATOM 1493 O O . VAL A 1 196 ? -2.564 21.462 3.429 1.00 72.31 196 VAL A O 1
ATOM 1496 N N . GLU A 1 197 ? -4.686 21.506 2.712 1.00 71.31 197 GLU A N 1
ATOM 1497 C CA . GLU A 1 197 ? -5.137 22.515 3.691 1.00 71.31 197 GLU A CA 1
ATOM 1498 C C . GLU A 1 197 ? -4.987 22.043 5.142 1.00 71.31 197 GLU A C 1
ATOM 1500 O O . GLU A 1 197 ? -4.708 22.845 6.031 1.00 71.31 197 GLU A O 1
ATOM 1505 N N . THR A 1 198 ? -5.219 20.754 5.396 1.00 66.31 198 THR A N 1
ATOM 1506 C CA . THR A 1 198 ? -5.120 20.172 6.741 1.00 66.31 198 THR A CA 1
ATOM 1507 C C . THR A 1 198 ? -3.700 19.773 7.118 1.00 66.31 198 THR A C 1
ATOM 1509 O O . THR A 1 198 ? -3.429 19.549 8.296 1.00 66.31 198 THR A O 1
ATOM 1512 N N . ALA A 1 199 ? -2.795 19.672 6.144 1.00 63.22 199 ALA A N 1
ATOM 1513 C CA . ALA A 1 199 ? -1.395 19.398 6.404 1.00 63.22 199 ALA A CA 1
ATOM 1514 C C . ALA A 1 199 ? -0.692 20.699 6.832 1.00 63.22 199 ALA A C 1
ATOM 1516 O O . ALA A 1 199 ? -0.760 21.696 6.112 1.00 63.22 199 ALA A O 1
ATOM 1517 N N . PRO A 1 200 ? 0.015 20.721 7.975 1.00 58.66 200 PRO A N 1
ATOM 1518 C CA . PRO A 1 200 ? 0.853 21.857 8.342 1.00 58.66 200 PRO A CA 1
ATOM 1519 C C . PRO A 1 200 ? 1.815 22.204 7.193 1.00 58.66 200 PRO A C 1
ATOM 1521 O O . PRO A 1 200 ? 2.384 21.293 6.591 1.00 58.66 200 PRO A O 1
ATOM 1524 N N . GLU A 1 201 ? 2.071 23.492 6.921 1.00 55.44 201 GLU A N 1
ATOM 1525 C CA . GLU A 1 201 ? 2.981 23.947 5.839 1.00 55.44 201 GLU A CA 1
ATOM 1526 C C . GLU A 1 201 ? 4.357 23.247 5.849 1.00 55.44 201 GLU A C 1
ATOM 1528 O O . GLU A 1 201 ? 5.029 23.136 4.825 1.00 55.44 201 GLU A O 1
ATOM 1533 N N . GLN A 1 202 ? 4.782 22.751 7.012 1.00 46.94 202 GLN A N 1
ATOM 1534 C CA . GLN A 1 202 ? 6.041 22.039 7.223 1.00 46.94 202 GLN A CA 1
ATOM 1535 C C . GLN A 1 202 ? 5.994 20.559 6.780 1.00 46.94 202 GLN A C 1
ATOM 1537 O O . GLN A 1 202 ? 7.021 20.030 6.360 1.00 46.94 202 GLN A O 1
ATOM 1542 N N . VAL A 1 203 ? 4.823 19.906 6.781 1.00 52.09 203 VAL A N 1
ATOM 1543 C CA . VAL A 1 203 ? 4.623 18.529 6.266 1.00 52.09 203 VAL A CA 1
ATOM 1544 C C . VAL A 1 203 ? 4.761 18.483 4.739 1.00 52.09 203 VAL A C 1
ATOM 1546 O O . VAL A 1 203 ? 5.220 17.489 4.180 1.00 52.09 203 VAL A O 1
ATOM 1549 N N . VAL A 1 204 ? 4.492 19.605 4.064 1.00 50.66 204 VAL A N 1
ATOM 1550 C CA . VAL A 1 204 ? 4.610 19.763 2.602 1.00 50.66 204 VAL A CA 1
ATOM 1551 C C . VAL A 1 204 ? 6.055 19.560 2.098 1.00 50.66 204 VAL A C 1
ATOM 1553 O O . VAL A 1 204 ? 6.276 19.360 0.905 1.00 50.66 204 VAL A O 1
ATOM 1556 N N . ARG A 1 205 ? 7.067 19.558 2.981 1.00 51.25 205 ARG A N 1
ATOM 1557 C CA . ARG A 1 205 ? 8.485 19.388 2.615 1.00 51.25 205 ARG A CA 1
ATOM 1558 C C . ARG A 1 205 ? 9.039 18.006 2.975 1.00 51.25 205 ARG A C 1
ATOM 1560 O O . ARG A 1 205 ? 9.996 17.895 3.732 1.00 51.25 205 ARG A O 1
ATOM 1567 N N . GLY A 1 206 ? 8.483 16.961 2.362 1.00 49.59 206 GLY A N 1
ATOM 1568 C CA . GLY A 1 206 ? 9.142 15.651 2.266 1.00 49.59 206 GLY A CA 1
ATOM 1569 C C . GLY A 1 206 ? 8.810 14.635 3.360 1.00 49.59 206 GLY A C 1
ATOM 1570 O O . GLY A 1 206 ? 9.519 13.634 3.464 1.00 49.59 206 GLY A O 1
ATOM 1571 N N . TYR A 1 207 ? 7.748 14.851 4.142 1.00 56.22 207 TYR A N 1
ATOM 1572 C CA . TYR A 1 207 ? 7.244 13.824 5.053 1.00 56.22 207 TYR A CA 1
ATOM 1573 C C . TYR A 1 207 ? 6.296 12.876 4.333 1.00 56.22 207 TYR A C 1
ATOM 1575 O O . TYR A 1 207 ? 5.332 13.290 3.695 1.00 56.22 207 TYR A O 1
ATOM 1583 N N . HIS A 1 208 ? 6.585 11.589 4.470 1.00 59.53 208 HIS A N 1
ATOM 1584 C CA . HIS A 1 208 ? 5.710 10.513 4.049 1.00 59.53 208 HIS A CA 1
ATOM 1585 C C . HIS A 1 208 ? 4.723 10.231 5.181 1.00 59.53 208 HIS A C 1
ATOM 1587 O O . HIS A 1 208 ? 5.127 9.864 6.284 1.00 59.53 208 HIS A O 1
ATOM 1593 N N . THR A 1 209 ? 3.438 10.421 4.913 1.00 71.00 209 THR A N 1
ATOM 1594 C CA . THR A 1 209 ? 2.360 9.994 5.810 1.00 71.00 209 THR A CA 1
ATOM 1595 C C . THR A 1 209 ? 1.670 8.789 5.199 1.00 71.00 209 THR A C 1
ATOM 1597 O O . THR A 1 209 ? 1.508 8.705 3.983 1.00 71.00 209 THR A O 1
ATOM 1600 N N . ASP A 1 210 ? 1.278 7.830 6.026 1.00 82.31 210 ASP A N 1
ATOM 1601 C CA . ASP A 1 210 ? 0.446 6.733 5.556 1.00 82.31 210 ASP A CA 1
ATOM 1602 C C . ASP A 1 210 ? -0.987 7.249 5.393 1.00 82.31 210 ASP A C 1
ATOM 1604 O O . ASP A 1 210 ? -1.671 7.548 6.377 1.00 82.31 210 ASP A O 1
ATOM 1608 N N . LEU A 1 211 ? -1.436 7.356 4.141 1.00 89.56 211 LEU A N 1
ATOM 1609 C CA . LEU A 1 211 ? -2.816 7.682 3.806 1.00 89.56 211 LEU A CA 1
ATOM 1610 C C . LEU A 1 211 ? -3.598 6.388 3.623 1.00 89.56 211 LEU A C 1
ATOM 1612 O O . LEU A 1 211 ? -3.284 5.565 2.758 1.00 89.56 211 LEU A O 1
ATOM 1616 N N . TRP A 1 212 ? -4.653 6.238 4.410 1.00 92.69 212 TRP A N 1
ATOM 1617 C CA . TRP A 1 212 ? -5.597 5.142 4.279 1.00 92.69 212 TRP A CA 1
ATOM 1618 C C . TRP A 1 212 ? -6.873 5.668 3.644 1.00 92.69 212 TRP A C 1
ATOM 1620 O O . TRP A 1 212 ? -7.461 6.627 4.130 1.00 92.69 212 TRP A O 1
ATOM 1630 N N . LEU A 1 213 ? -7.318 5.031 2.572 1.00 93.69 213 LEU A N 1
ATOM 1631 C CA . LEU A 1 213 ? -8.615 5.250 1.966 1.00 93.69 213 LEU A CA 1
ATOM 1632 C C . LEU A 1 213 ? -9.508 4.072 2.324 1.00 93.69 213 LEU A C 1
ATOM 1634 O O . LEU A 1 213 ? -9.152 2.918 2.087 1.00 93.69 213 LEU A O 1
ATOM 1638 N N . VAL A 1 214 ? -10.666 4.357 2.899 1.00 93.19 214 VAL A N 1
ATOM 1639 C CA . VAL A 1 214 ? -11.584 3.353 3.433 1.00 93.19 214 VAL A CA 1
ATOM 1640 C C . VAL A 1 214 ? -12.977 3.612 2.876 1.00 93.19 214 VAL A C 1
ATOM 1642 O O . VAL A 1 214 ? -13.445 4.750 2.881 1.00 93.19 214 VAL A O 1
ATOM 1645 N N . HIS A 1 215 ? -13.651 2.577 2.377 1.00 91.69 215 HIS A N 1
ATOM 1646 C CA . HIS A 1 215 ? -15.045 2.712 1.951 1.00 91.69 215 HIS A CA 1
ATOM 1647 C C . HIS A 1 215 ? -15.994 2.969 3.125 1.00 91.69 215 HIS A C 1
ATOM 1649 O O . HIS A 1 215 ? -15.742 2.514 4.240 1.00 91.69 215 HIS A O 1
ATOM 1655 N N . ASP A 1 216 ? -17.113 3.651 2.857 1.00 88.12 216 ASP A N 1
ATOM 1656 C CA . ASP A 1 216 ? -18.112 4.022 3.871 1.00 88.12 216 ASP A CA 1
ATOM 1657 C C . ASP A 1 216 ? -18.599 2.827 4.696 1.00 88.12 216 ASP A C 1
ATOM 1659 O O . ASP A 1 216 ? -18.578 2.873 5.919 1.00 88.12 216 ASP A O 1
ATOM 1663 N N . ASP A 1 217 ? -18.929 1.711 4.043 1.00 89.69 217 ASP A N 1
ATOM 1664 C CA . ASP A 1 217 ? -19.363 0.473 4.705 1.00 89.69 217 ASP A CA 1
ATOM 1665 C C . ASP A 1 217 ? -18.305 -0.113 5.659 1.00 89.69 217 ASP A C 1
ATOM 1667 O O . ASP A 1 217 ? -18.611 -0.760 6.664 1.00 89.69 217 ASP A O 1
ATOM 1671 N N . THR A 1 218 ? -17.031 0.099 5.354 1.00 90.94 218 THR A N 1
ATOM 1672 C CA . THR A 1 218 ? -15.909 -0.324 6.187 1.00 90.94 218 THR A CA 1
ATOM 1673 C C . THR A 1 218 ? -15.666 0.674 7.309 1.00 90.94 218 THR A C 1
ATOM 1675 O O . THR A 1 218 ? -15.457 0.250 8.445 1.00 90.94 218 THR A O 1
ATOM 1678 N N . MET A 1 219 ? -15.797 1.972 7.041 1.00 87.19 219 MET A N 1
ATOM 1679 C CA . MET A 1 219 ? -15.747 3.008 8.071 1.00 87.19 219 MET A CA 1
ATOM 1680 C C . MET A 1 219 ? -16.878 2.891 9.082 1.00 87.19 219 MET A C 1
ATOM 1682 O O . MET A 1 219 ? -16.634 3.061 10.270 1.00 87.19 219 MET A O 1
ATOM 1686 N N . ASP A 1 220 ? -18.090 2.558 8.654 1.00 88.81 220 ASP A N 1
ATOM 1687 C CA . ASP A 1 220 ? -19.227 2.383 9.557 1.00 88.81 220 ASP A CA 1
ATOM 1688 C C . ASP A 1 220 ? -19.006 1.198 10.499 1.00 88.81 220 ASP A C 1
ATOM 1690 O O . ASP A 1 220 ? -19.284 1.283 11.695 1.00 88.81 220 ASP A O 1
ATOM 1694 N N . ARG A 1 221 ? -18.410 0.112 9.991 1.00 89.94 221 ARG A N 1
ATOM 1695 C CA . ARG A 1 221 ? -17.984 -1.017 10.829 1.00 89.94 221 ARG A CA 1
ATOM 1696 C C . ARG A 1 221 ? -16.874 -0.630 11.799 1.00 89.94 221 ARG A C 1
ATOM 1698 O O . ARG A 1 221 ? -16.935 -1.047 12.951 1.00 89.94 221 ARG A O 1
ATOM 1705 N N . LEU A 1 222 ? -15.891 0.162 11.360 1.00 85.31 222 LEU A N 1
ATOM 1706 C CA . LEU A 1 222 ? -14.845 0.680 12.248 1.00 85.31 222 LEU A CA 1
ATOM 1707 C C . LEU A 1 222 ? -15.450 1.567 13.339 1.00 85.31 222 LEU A C 1
ATOM 1709 O O . LEU A 1 222 ? -15.158 1.355 14.505 1.00 85.31 222 LEU A O 1
ATOM 1713 N N . ARG A 1 223 ? -16.362 2.479 12.991 1.00 84.81 223 ARG A N 1
ATOM 1714 C CA . ARG A 1 223 ? -17.070 3.357 13.938 1.00 84.81 223 ARG A CA 1
ATOM 1715 C C . ARG A 1 223 ? -17.926 2.607 14.951 1.00 84.81 223 ARG A C 1
ATOM 1717 O O . ARG A 1 223 ? -18.164 3.128 16.034 1.00 84.81 223 ARG A O 1
ATOM 1724 N N . ALA A 1 224 ? -18.395 1.414 14.601 1.00 88.62 224 ALA A N 1
ATOM 1725 C CA . ALA A 1 224 ? -19.136 0.542 15.504 1.00 88.62 224 ALA A CA 1
ATOM 1726 C C . ALA A 1 224 ? -18.229 -0.330 16.394 1.00 88.62 224 ALA A C 1
ATOM 1728 O O . ALA A 1 224 ? -18.729 -0.982 17.312 1.00 88.62 224 ALA A O 1
ATOM 1729 N N . GLU A 1 225 ? -16.919 -0.381 16.133 1.00 88.75 225 GLU A N 1
ATOM 1730 C CA . GLU A 1 225 ? -15.984 -1.186 16.915 1.00 88.75 225 GLU A CA 1
ATOM 1731 C C . GLU A 1 225 ? -15.776 -0.544 18.306 1.00 88.75 225 GLU A C 1
ATOM 1733 O O . GLU A 1 225 ? -15.492 0.654 18.390 1.00 88.75 225 GLU A O 1
ATOM 1738 N N . PRO A 1 226 ? -15.931 -1.294 19.418 1.00 87.06 226 PRO A N 1
ATOM 1739 C CA . PRO A 1 226 ? -15.901 -0.716 20.764 1.00 87.06 226 PRO A CA 1
ATOM 1740 C C . PRO A 1 226 ? -14.646 0.097 21.112 1.00 87.06 226 PRO A C 1
ATOM 1742 O O . PRO A 1 226 ? -14.750 1.103 21.813 1.00 87.06 226 PRO A O 1
ATOM 1745 N N . ARG A 1 227 ? -13.466 -0.307 20.633 1.00 82.44 227 ARG A N 1
ATOM 1746 C CA . ARG A 1 227 ? -12.202 0.414 20.849 1.00 82.44 227 ARG A CA 1
ATOM 1747 C C . ARG A 1 227 ? -12.135 1.678 20.006 1.00 82.44 227 ARG A C 1
ATOM 1749 O O . ARG A 1 227 ? -11.649 2.685 20.504 1.00 82.44 227 ARG A O 1
ATOM 1756 N N . PHE A 1 228 ? -12.666 1.665 18.783 1.00 80.94 228 PHE A N 1
ATOM 1757 C CA . PHE A 1 228 ? -12.812 2.893 17.995 1.00 80.94 228 PHE A CA 1
ATOM 1758 C C . PHE A 1 228 ? -13.749 3.889 18.689 1.00 80.94 228 PHE A C 1
ATOM 1760 O O . PHE A 1 228 ? -13.431 5.073 18.774 1.00 80.94 228 PHE A O 1
ATOM 1767 N N . VAL A 1 229 ? -14.887 3.425 19.221 1.00 76.44 229 VAL A N 1
ATOM 1768 C CA . VAL A 1 229 ? -15.821 4.280 19.977 1.00 76.44 229 VAL A CA 1
ATOM 1769 C C . VAL A 1 229 ? -15.132 4.879 21.201 1.00 76.44 229 VAL A C 1
ATOM 1771 O O . VAL A 1 229 ? -15.208 6.090 21.411 1.00 76.44 229 VAL A O 1
ATOM 1774 N N . ALA A 1 230 ? -14.423 4.053 21.975 1.00 78.38 230 ALA A N 1
ATOM 1775 C CA . ALA A 1 230 ? -13.673 4.508 23.142 1.00 78.38 230 ALA A CA 1
ATOM 1776 C C . ALA A 1 230 ? -12.593 5.537 22.760 1.00 78.38 230 ALA A C 1
ATOM 1778 O O . ALA A 1 230 ? -12.508 6.593 23.383 1.00 78.38 230 ALA A O 1
ATOM 1779 N N . ALA A 1 231 ? -11.826 5.277 21.699 1.00 74.19 231 ALA A N 1
ATOM 1780 C CA . ALA A 1 231 ? -10.830 6.209 21.175 1.00 74.19 231 ALA A CA 1
ATOM 1781 C C . ALA A 1 231 ? -11.460 7.530 20.708 1.00 74.19 231 ALA A C 1
ATOM 1783 O O . ALA A 1 231 ? -10.959 8.608 21.013 1.00 74.19 231 ALA A O 1
ATOM 1784 N N . SER A 1 232 ? -12.613 7.480 20.036 1.00 71.38 232 SER A N 1
ATOM 1785 C CA . SER A 1 232 ? -13.327 8.685 19.609 1.00 71.38 232 SER A CA 1
ATOM 1786 C C . SER A 1 232 ? -13.832 9.530 20.768 1.00 71.38 232 SER A C 1
ATOM 1788 O O . SER A 1 232 ? -13.851 10.754 20.643 1.00 71.38 232 SER A O 1
ATOM 1790 N N . GLN A 1 233 ? -14.234 8.910 21.876 1.00 73.19 233 GLN A N 1
ATOM 1791 C CA . GLN A 1 233 ? -14.609 9.633 23.091 1.00 73.19 233 GLN A CA 1
ATOM 1792 C C . GLN A 1 233 ? -13.386 10.318 23.706 1.00 73.19 233 GLN A C 1
ATOM 1794 O O . GLN A 1 233 ? -13.439 11.522 23.947 1.00 73.19 233 GLN A O 1
ATOM 1799 N N . ARG A 1 234 ? -12.259 9.601 23.835 1.00 75.62 234 ARG A N 1
ATOM 1800 C CA . ARG A 1 234 ? -10.992 10.169 24.330 1.00 75.62 234 ARG A CA 1
ATOM 1801 C C . ARG A 1 234 ? -10.505 11.341 23.480 1.00 75.62 234 ARG A C 1
ATOM 1803 O O . ARG A 1 234 ? -10.157 12.386 24.021 1.00 75.62 234 ARG A O 1
ATOM 1810 N N . VAL A 1 235 ? -10.520 11.206 22.151 1.00 65.88 235 VAL A N 1
ATOM 1811 C CA . VAL A 1 235 ? -10.125 12.288 21.232 1.00 65.88 235 VAL A CA 1
ATOM 1812 C C . VAL A 1 235 ? -11.067 13.489 21.355 1.00 65.88 235 VAL A C 1
ATOM 1814 O O . VAL A 1 235 ? -10.594 14.621 21.354 1.00 65.88 235 VAL A O 1
ATOM 1817 N N . ALA A 1 236 ? -12.380 13.283 21.495 1.00 66.50 236 ALA A N 1
ATOM 1818 C CA . ALA A 1 236 ? -13.332 14.382 21.683 1.00 66.50 236 ALA A CA 1
ATOM 1819 C C . ALA A 1 236 ? -13.135 15.109 23.028 1.00 66.50 236 ALA A C 1
ATOM 1821 O O . ALA A 1 236 ? -13.216 16.337 23.089 1.00 66.50 236 ALA A O 1
ATOM 1822 N N . GLU A 1 237 ? -12.842 14.366 24.096 1.00 66.06 237 GLU A N 1
ATOM 1823 C CA . GLU A 1 237 ? -12.480 14.922 25.403 1.00 66.06 237 GLU A CA 1
ATOM 1824 C C . GLU A 1 237 ? -11.174 15.726 25.324 1.00 66.06 237 GLU A C 1
ATOM 1826 O O . GLU A 1 237 ? -11.114 16.850 25.827 1.00 66.06 237 GLU A O 1
ATOM 1831 N N . ALA A 1 238 ? -10.169 15.202 24.617 1.00 63.16 238 ALA A N 1
ATOM 1832 C CA . ALA A 1 238 ? -8.891 15.870 24.389 1.00 63.16 238 ALA A CA 1
ATOM 1833 C C . ALA A 1 238 ? -9.005 17.089 23.460 1.00 63.16 238 ALA A C 1
ATOM 1835 O O . ALA A 1 238 ? -8.313 18.070 23.680 1.00 63.16 238 ALA A O 1
ATOM 1836 N N . ALA A 1 239 ? -9.893 17.091 22.461 1.00 59.19 239 ALA A N 1
ATOM 1837 C CA . ALA A 1 239 ? -10.091 18.228 21.553 1.00 59.19 239 ALA A CA 1
ATOM 1838 C C . ALA A 1 239 ? -10.729 19.451 22.238 1.00 59.19 239 ALA A C 1
ATOM 1840 O O . ALA A 1 239 ? -10.584 20.578 21.764 1.00 59.19 239 ALA A O 1
ATOM 1841 N N . ASN A 1 240 ? -11.411 19.247 23.372 1.00 58.31 240 ASN A N 1
ATOM 1842 C CA . ASN A 1 240 ? -11.807 20.348 24.255 1.00 58.31 240 ASN A CA 1
ATOM 1843 C C . ASN A 1 240 ? -10.605 20.962 25.000 1.00 58.31 240 ASN A C 1
ATOM 1845 O O . ASN A 1 240 ? -10.713 22.056 25.556 1.00 58.31 240 ASN A O 1
ATOM 1849 N N . GLN A 1 241 ? -9.456 20.285 24.991 1.00 53.53 241 GLN A N 1
ATOM 1850 C CA . GLN A 1 241 ? -8.153 20.828 25.356 1.00 53.53 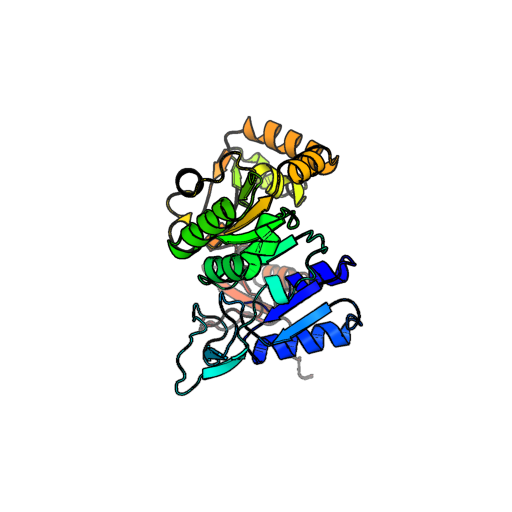241 GLN A CA 1
ATOM 1851 C C . GLN A 1 241 ? -7.503 21.383 24.074 1.00 53.53 241 GLN A C 1
ATOM 1853 O O . GLN A 1 241 ? -7.701 20.865 22.979 1.00 53.53 241 GLN A O 1
ATOM 1858 N N . LYS A 1 242 ? -6.783 22.506 24.155 1.00 50.94 242 LYS A N 1
ATOM 1859 C CA . LYS A 1 242 ? -6.312 23.234 22.962 1.00 50.94 242 LYS A CA 1
ATOM 1860 C C . LYS A 1 242 ? -5.233 22.442 22.213 1.00 50.94 242 LYS A C 1
ATOM 1862 O O . LYS A 1 242 ? -4.059 22.660 22.461 1.00 50.94 242 LYS A O 1
ATOM 1867 N N . CYS A 1 243 ? -5.580 21.529 21.309 1.00 46.34 243 CYS A N 1
ATOM 1868 C CA . CYS A 1 243 ? -4.570 20.761 20.583 1.00 46.34 243 CYS A CA 1
ATOM 1869 C C . CYS A 1 243 ? -3.876 21.554 19.455 1.00 46.34 243 CYS A C 1
ATOM 1871 O O . CYS A 1 243 ? -4.554 22.235 18.692 1.00 46.34 243 CYS A O 1
ATOM 1873 N N . GLU A 1 244 ? -2.547 21.454 19.319 1.00 49.56 244 GLU A N 1
ATOM 1874 C CA . GLU A 1 244 ? -1.754 22.045 18.222 1.00 49.56 244 GLU A CA 1
ATOM 1875 C C . GLU A 1 244 ? -0.899 20.964 17.538 1.00 49.56 244 GLU A C 1
ATOM 1877 O O . GLU A 1 244 ? -0.144 20.251 18.188 1.00 49.56 244 GLU A O 1
ATOM 1882 N N . TYR A 1 245 ? -0.957 20.845 16.211 1.00 43.03 245 TYR A N 1
ATOM 1883 C CA . TYR A 1 245 ? -0.076 19.934 15.467 1.00 43.03 245 TYR A CA 1
ATOM 1884 C C . TYR A 1 245 ? 1.384 20.418 15.512 1.00 43.03 245 TYR A C 1
ATOM 1886 O O . TYR A 1 245 ? 1.655 21.589 15.251 1.00 43.03 245 TYR A O 1
ATOM 1894 N N . SER A 1 246 ? 2.341 19.526 15.803 1.00 44.25 246 SER A N 1
ATOM 1895 C CA . SER A 1 246 ? 3.767 19.875 15.904 1.00 44.25 246 SER A CA 1
ATOM 1896 C C . SER A 1 246 ? 4.637 18.927 15.085 1.00 44.25 246 SER A C 1
ATOM 1898 O O . SER A 1 246 ? 4.783 17.754 15.406 1.00 44.25 246 SER A O 1
ATOM 1900 N N . THR A 1 247 ? 5.261 19.465 14.037 1.00 39.84 247 THR A N 1
ATOM 1901 C CA . THR A 1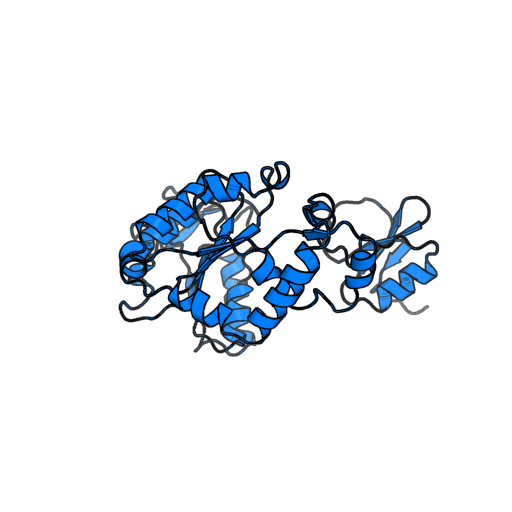 247 ? 6.155 18.724 13.127 1.00 39.84 247 THR A CA 1
ATOM 1902 C C . THR A 1 247 ? 7.591 18.607 13.648 1.00 39.84 247 THR A C 1
ATOM 1904 O O . THR A 1 247 ? 8.355 17.761 13.179 1.00 39.84 247 THR A O 1
ATOM 1907 N N . SER A 1 248 ? 7.980 19.448 14.617 1.00 42.28 248 SER A N 1
ATOM 1908 C CA . SER A 1 248 ? 9.359 19.532 15.114 1.00 42.28 248 SER A CA 1
ATOM 1909 C C . SER A 1 248 ? 9.793 18.264 15.837 1.00 42.28 248 SER A C 1
ATOM 1911 O O . SER A 1 248 ? 10.973 17.949 15.856 1.00 42.28 248 SER A O 1
ATOM 1913 N N . GLN A 1 249 ? 8.845 17.510 16.395 1.00 40.78 249 GLN A N 1
ATOM 1914 C CA . GLN A 1 249 ? 9.157 16.246 17.042 1.00 40.78 249 GLN A CA 1
ATOM 1915 C C . GLN A 1 249 ? 9.195 15.074 16.061 1.00 40.78 249 GLN A C 1
ATOM 1917 O O . GLN A 1 249 ? 10.079 14.249 16.199 1.00 40.78 249 GLN A O 1
ATOM 1922 N N . THR A 1 250 ? 8.386 15.008 15.000 1.00 39.97 250 THR A N 1
ATOM 1923 C CA . THR A 1 250 ? 8.445 13.872 14.052 1.00 39.97 250 THR A CA 1
ATOM 1924 C C . THR A 1 250 ? 9.684 13.841 13.161 1.00 39.97 250 THR A C 1
ATOM 1926 O O . THR A 1 250 ? 10.065 12.775 12.680 1.00 39.97 250 THR A O 1
ATOM 1929 N N . ALA A 1 251 ? 10.340 14.987 12.966 1.00 35.59 251 ALA A N 1
ATOM 1930 C CA . ALA A 1 251 ? 11.642 15.067 12.305 1.00 35.59 251 ALA A CA 1
ATOM 1931 C C . ALA A 1 251 ? 12.781 14.466 13.134 1.00 35.59 251 ALA A C 1
ATOM 1933 O O . ALA A 1 251 ? 13.719 13.895 12.580 1.00 35.59 251 ALA A O 1
ATOM 1934 N N . GLU A 1 252 ? 12.667 14.573 14.454 1.00 36.53 252 GLU A N 1
ATOM 1935 C CA . GLU A 1 252 ? 13.658 14.100 15.419 1.00 36.53 252 GLU A CA 1
ATOM 1936 C C . GLU A 1 252 ? 13.254 12.748 16.045 1.00 36.53 252 GLU A C 1
ATOM 1938 O O . GLU A 1 252 ? 14.099 12.026 16.562 1.00 36.53 252 GLU A O 1
ATOM 1943 N N . GLN A 1 253 ? 11.981 12.346 15.919 1.00 38.22 253 GLN A N 1
ATOM 1944 C CA . GLN A 1 253 ? 11.389 11.119 16.471 1.00 38.22 253 GLN A CA 1
ATOM 1945 C C . GLN A 1 253 ? 11.450 9.907 15.535 1.00 38.22 253 GLN A C 1
ATOM 1947 O O . GLN A 1 253 ? 10.806 8.888 15.787 1.00 38.22 253 GLN A O 1
ATOM 1952 N N . GLY A 1 254 ? 12.303 9.932 14.511 1.00 37.78 254 GLY A N 1
ATOM 1953 C CA . GLY A 1 254 ? 12.898 8.680 14.057 1.00 37.78 254 GLY A CA 1
ATOM 1954 C C . GLY A 1 254 ? 13.741 8.107 15.202 1.00 37.78 254 GLY A C 1
ATOM 1955 O O . GLY A 1 254 ? 14.770 8.671 15.545 1.00 37.78 254 GLY A O 1
ATOM 1956 N N . VAL A 1 255 ? 13.326 6.993 15.814 1.00 39.59 255 VAL A N 1
ATOM 1957 C CA . VAL A 1 255 ? 14.070 6.346 16.921 1.00 39.59 255 VAL A CA 1
ATOM 1958 C C . VAL A 1 255 ? 14.259 7.265 18.157 1.00 39.59 255 VAL A C 1
ATOM 1960 O O . VAL A 1 255 ? 15.292 7.218 18.822 1.00 39.59 255 VAL A O 1
ATOM 1963 N N . CYS A 1 256 ? 13.267 8.087 18.532 1.00 41.47 256 CYS A N 1
ATOM 1964 C CA . CYS A 1 256 ? 13.379 8.923 19.751 1.00 41.47 256 CYS A CA 1
ATOM 1965 C C . CYS A 1 256 ? 13.443 8.131 21.067 1.00 41.47 256 CYS A C 1
ATOM 1967 O O . CYS A 1 256 ? 13.748 8.707 22.105 1.00 41.47 256 CYS A O 1
ATOM 1969 N N . ASP A 1 257 ? 13.226 6.815 21.046 1.00 45.81 257 ASP A N 1
ATOM 1970 C CA . ASP A 1 257 ? 13.425 5.962 22.226 1.00 45.81 257 ASP A CA 1
ATOM 1971 C C . ASP A 1 257 ? 14.905 5.946 22.691 1.00 45.81 257 ASP A C 1
ATOM 1973 O O . ASP A 1 257 ? 15.235 5.553 23.814 1.00 45.81 257 ASP A O 1
ATOM 1977 N N . LEU A 1 258 ? 15.823 6.393 21.821 1.00 42.84 258 LEU A N 1
ATOM 1978 C CA . LEU A 1 258 ? 17.259 6.477 22.096 1.00 42.84 258 LEU A CA 1
ATOM 1979 C C . LEU A 1 258 ? 17.801 7.914 22.043 1.00 42.84 258 LEU A C 1
ATOM 1981 O O . LEU A 1 258 ? 18.641 8.265 22.866 1.00 42.84 258 LEU A O 1
ATOM 1985 N N . LEU A 1 259 ? 17.305 8.753 21.130 1.00 47.34 259 LEU A N 1
ATOM 1986 C CA . LEU A 1 259 ? 17.951 10.033 20.797 1.00 47.34 259 LEU A CA 1
ATOM 1987 C C . LEU A 1 259 ? 17.525 11.231 21.664 1.00 47.34 259 LEU A C 1
ATOM 1989 O O . LEU A 1 259 ? 18.085 12.312 21.540 1.00 47.34 259 LEU A O 1
ATOM 1993 N N . CYS A 1 260 ? 16.512 11.064 22.517 1.00 57.81 260 CYS A N 1
ATOM 1994 C CA . CYS A 1 260 ? 15.778 12.205 23.086 1.00 57.81 260 CYS A CA 1
ATOM 1995 C C . CYS A 1 260 ? 15.920 12.322 24.612 1.00 57.81 260 CYS A C 1
ATOM 1997 O O . CYS A 1 260 ? 15.380 13.239 25.223 1.00 57.81 260 CYS A O 1
ATOM 1999 N N . HIS A 1 261 ? 16.702 11.423 25.221 1.00 66.75 261 HIS A N 1
ATOM 2000 C CA . HIS A 1 261 ? 17.133 11.531 26.610 1.00 66.75 261 HIS A CA 1
ATOM 2001 C C . HIS A 1 261 ? 18.625 11.844 26.674 1.00 66.75 261 HIS A C 1
ATOM 2003 O O . HIS A 1 261 ? 19.461 10.978 26.408 1.00 66.75 261 HIS A O 1
ATOM 2009 N N . GLU A 1 262 ? 18.936 13.074 27.075 1.00 76.00 262 GLU A N 1
ATOM 2010 C CA . GLU A 1 262 ? 20.268 13.433 27.540 1.00 76.00 262 GLU A CA 1
ATOM 2011 C C . GLU A 1 262 ? 20.417 12.987 28.996 1.00 76.00 262 GLU A C 1
ATOM 2013 O O . GLU A 1 262 ? 19.660 13.381 29.884 1.00 76.00 262 GLU A O 1
ATOM 2018 N N . PHE A 1 263 ? 21.393 12.124 29.241 1.00 88.00 263 PHE A N 1
ATOM 2019 C CA . PHE A 1 263 ? 21.769 11.685 30.574 1.00 88.00 263 PHE A CA 1
ATOM 2020 C C . PHE A 1 263 ? 22.889 12.574 31.093 1.00 88.00 263 PHE A C 1
ATOM 2022 O O . PHE A 1 263 ? 23.864 12.843 30.389 1.00 88.00 263 PHE A O 1
ATOM 2029 N N . SER A 1 264 ? 22.773 12.993 32.350 1.00 92.31 264 SER A N 1
ATOM 2030 C CA . SER A 1 264 ? 23.795 13.819 32.998 1.00 92.31 264 SER A CA 1
ATOM 2031 C C . SER A 1 264 ? 25.088 13.041 33.268 1.00 92.31 264 SER A C 1
ATOM 2033 O O . SER A 1 264 ? 26.169 13.624 33.348 1.00 92.31 264 SER A O 1
ATOM 2035 N N . THR A 1 265 ? 24.992 11.709 33.364 1.00 93.81 265 THR A N 1
ATOM 2036 C CA . THR A 1 265 ? 26.125 10.816 33.622 1.00 93.81 265 THR A CA 1
ATOM 2037 C C . THR A 1 265 ? 26.160 9.629 32.660 1.00 93.81 265 THR A C 1
ATOM 2039 O O . THR A 1 265 ? 25.131 9.131 32.197 1.00 93.81 265 THR A O 1
ATOM 2042 N N . LEU A 1 266 ? 27.370 9.128 32.387 1.00 93.81 266 LEU A N 1
ATOM 2043 C CA . LEU A 1 266 ? 27.572 7.948 31.544 1.00 93.81 266 LEU A CA 1
ATOM 2044 C C . LEU A 1 266 ? 26.923 6.700 32.154 1.00 93.81 266 LEU A C 1
ATOM 2046 O O . LEU A 1 266 ? 26.391 5.875 31.423 1.00 93.81 266 LEU A O 1
ATOM 2050 N N . GLU A 1 267 ? 26.952 6.558 33.480 1.00 94.00 267 GLU A N 1
ATOM 2051 C CA . GLU A 1 267 ? 26.397 5.395 34.181 1.00 94.00 267 GLU A CA 1
ATOM 2052 C C . GLU A 1 267 ? 24.871 5.303 34.014 1.00 94.00 267 GLU A C 1
ATOM 2054 O O . GLU A 1 267 ? 24.327 4.223 33.775 1.00 94.00 267 GLU A O 1
ATOM 2059 N N . GLU A 1 268 ? 24.168 6.437 34.078 1.00 91.19 268 GLU A N 1
ATOM 2060 C CA . GLU A 1 268 ? 22.730 6.495 33.797 1.00 91.19 268 GLU A CA 1
ATOM 2061 C C . GLU A 1 268 ? 22.428 6.145 32.338 1.00 91.19 268 GLU A C 1
ATOM 2063 O O . GLU A 1 268 ? 21.542 5.326 32.081 1.00 91.19 268 GLU A O 1
ATOM 2068 N N . ALA A 1 269 ? 23.210 6.686 31.398 1.00 91.25 269 ALA A N 1
ATOM 2069 C CA . ALA A 1 269 ? 23.081 6.356 29.983 1.00 91.25 269 ALA A CA 1
ATOM 2070 C C . ALA A 1 269 ? 23.345 4.867 29.717 1.00 91.25 269 ALA A C 1
ATOM 2072 O O . ALA A 1 269 ? 22.610 4.230 28.973 1.00 91.25 269 ALA A O 1
ATOM 2073 N N . GLN A 1 270 ? 24.357 4.270 30.347 1.00 91.38 270 GLN A N 1
ATOM 2074 C CA . GLN A 1 270 ? 24.664 2.844 30.211 1.00 91.38 270 GLN A CA 1
ATOM 2075 C C . GLN A 1 270 ? 23.519 1.973 30.715 1.00 91.38 270 GLN A C 1
ATOM 2077 O O . GLN A 1 270 ? 23.035 1.124 29.968 1.00 91.38 270 GLN A O 1
ATOM 2082 N N . ARG A 1 271 ? 23.017 2.232 31.931 1.00 88.06 271 ARG A N 1
ATOM 2083 C CA . ARG A 1 271 ? 21.862 1.502 32.480 1.00 88.06 271 ARG A CA 1
ATOM 2084 C C . ARG A 1 271 ? 20.647 1.606 31.564 1.00 88.06 271 ARG A C 1
ATOM 2086 O O . ARG A 1 271 ? 20.000 0.596 31.291 1.00 88.06 271 ARG A O 1
ATOM 2093 N N . ALA A 1 272 ? 20.364 2.805 31.056 1.00 84.44 272 ALA A N 1
ATOM 2094 C CA . ALA A 1 272 ? 19.276 3.023 30.110 1.00 84.44 272 ALA A CA 1
ATOM 2095 C C . ALA A 1 272 ? 19.514 2.309 28.769 1.00 84.44 272 ALA A C 1
ATOM 2097 O O . ALA A 1 272 ? 18.583 1.738 28.200 1.00 84.44 272 ALA A O 1
ATOM 2098 N N . CYS A 1 273 ? 20.756 2.284 28.281 1.00 84.44 273 CYS A N 1
ATOM 2099 C CA . CYS A 1 273 ? 21.136 1.532 27.092 1.00 84.44 273 CYS A CA 1
ATOM 2100 C C . CYS A 1 273 ? 20.906 0.037 27.307 1.00 84.44 273 CYS A C 1
ATOM 2102 O O . CYS A 1 273 ? 20.304 -0.608 26.454 1.00 84.44 273 CYS A O 1
ATOM 2104 N N . ASP A 1 274 ? 21.319 -0.517 28.447 1.00 83.25 274 ASP A N 1
ATOM 2105 C CA . ASP A 1 274 ? 21.292 -1.951 28.745 1.00 83.25 274 ASP A CA 1
ATOM 2106 C C . ASP A 1 274 ? 19.886 -2.536 28.826 1.00 83.25 274 ASP A C 1
ATOM 2108 O O . ASP A 1 274 ? 19.640 -3.631 28.310 1.00 83.25 274 ASP A O 1
ATOM 2112 N N . VAL A 1 275 ? 18.933 -1.771 29.352 1.00 81.00 275 VAL A N 1
ATOM 2113 C CA . VAL A 1 275 ? 17.528 -2.198 29.415 1.00 81.00 275 VAL A CA 1
ATOM 2114 C C . VAL A 1 275 ? 16.775 -2.018 28.092 1.00 81.00 275 VAL A C 1
ATOM 2116 O O . VAL A 1 275 ? 15.714 -2.612 27.921 1.00 81.00 275 VAL A O 1
ATOM 2119 N N . ARG A 1 276 ? 17.312 -1.248 27.131 1.00 77.38 276 ARG A N 1
ATOM 2120 C CA . ARG A 1 276 ? 16.676 -0.989 25.825 1.00 77.38 276 ARG A CA 1
ATOM 2121 C C . ARG A 1 276 ? 17.217 -1.926 24.737 1.00 77.38 276 ARG A C 1
ATOM 2123 O O . ARG A 1 276 ? 18.383 -1.795 24.358 1.00 77.38 276 ARG A O 1
ATOM 2130 N N . PRO A 1 277 ? 16.417 -2.856 24.179 1.00 73.44 277 PRO A N 1
ATOM 2131 C CA . PRO A 1 277 ? 16.884 -3.796 23.150 1.00 73.44 277 PRO A CA 1
ATOM 2132 C C . PRO A 1 277 ? 17.432 -3.124 21.882 1.00 73.44 277 PRO A C 1
ATOM 2134 O O . PRO A 1 277 ? 18.267 -3.697 21.192 1.00 73.44 277 PRO A O 1
ATOM 2137 N N . SER A 1 278 ? 16.975 -1.907 21.587 1.00 69.00 278 SER A N 1
ATOM 2138 C CA . SER A 1 278 ? 17.346 -1.123 20.408 1.00 69.00 278 SER A CA 1
ATOM 2139 C C . SER A 1 278 ? 18.651 -0.329 20.563 1.00 69.00 278 SER A C 1
ATOM 2141 O O . SER A 1 278 ? 19.220 0.086 19.551 1.00 69.00 278 SER A O 1
ATOM 2143 N N . CYS A 1 279 ? 19.139 -0.108 21.791 1.00 81.50 279 CYS A N 1
ATOM 2144 C CA . CYS A 1 279 ? 20.381 0.628 22.029 1.00 81.50 279 CYS A CA 1
ATOM 2145 C C . CYS A 1 279 ? 21.595 -0.221 21.645 1.00 81.50 279 CYS A C 1
ATOM 2147 O O . CYS A 1 279 ? 21.685 -1.382 22.033 1.00 81.50 279 CYS A O 1
ATOM 2149 N N . THR A 1 280 ? 22.555 0.354 20.924 1.00 81.56 280 THR A N 1
ATOM 2150 C CA . THR A 1 280 ? 23.831 -0.313 20.614 1.00 81.56 280 THR A CA 1
ATOM 2151 C C . THR A 1 280 ? 25.036 0.4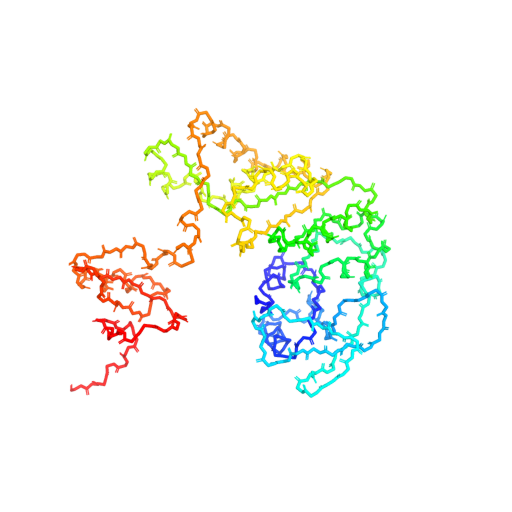40 21.161 1.00 81.56 280 THR A C 1
ATOM 2153 O O . THR A 1 280 ? 26.077 -0.181 21.384 1.00 81.56 280 THR A O 1
ATOM 2156 N N . LYS A 1 281 ? 24.914 1.751 21.410 1.00 87.31 281 LYS A N 1
ATOM 2157 C CA . LYS A 1 281 ? 26.001 2.591 21.928 1.00 87.31 281 LYS A CA 1
ATOM 2158 C C . LYS A 1 281 ? 25.499 3.841 22.660 1.00 87.31 281 LYS A C 1
ATOM 2160 O O . LYS A 1 281 ? 24.361 4.256 22.458 1.00 87.31 281 LYS A O 1
ATOM 2165 N N . VAL A 1 282 ? 26.377 4.460 23.449 1.00 88.06 282 VAL A N 1
ATOM 2166 C CA . VAL A 1 282 ? 26.201 5.792 24.059 1.00 88.06 282 VAL A CA 1
ATOM 2167 C C . VAL A 1 282 ? 27.235 6.749 23.466 1.00 88.06 282 VAL A C 1
ATOM 2169 O O . VAL A 1 282 ? 28.413 6.390 23.361 1.00 88.06 282 VAL A O 1
ATOM 2172 N N . LEU A 1 283 ? 26.820 7.963 23.108 1.00 89.00 283 LEU A N 1
ATOM 2173 C CA . LEU A 1 283 ? 27.688 9.038 22.623 1.00 89.00 283 LEU A CA 1
ATOM 2174 C C . LEU A 1 283 ? 27.703 10.219 23.611 1.00 89.00 283 LEU A C 1
ATOM 2176 O O . LEU A 1 283 ? 26.672 10.504 24.216 1.00 89.00 283 LEU A O 1
ATOM 2180 N N . PRO A 1 284 ? 28.834 10.926 23.773 1.00 90.38 284 PRO A N 1
ATOM 2181 C CA . PRO A 1 284 ? 28.852 12.208 24.470 1.00 90.38 284 PRO A CA 1
ATOM 2182 C C . PRO A 1 284 ? 28.257 13.313 23.577 1.00 90.38 284 PRO A C 1
ATOM 2184 O O . PRO A 1 284 ? 28.690 13.488 22.435 1.00 90.38 284 PRO A O 1
ATOM 2187 N N . GLN A 1 285 ? 27.303 14.085 24.101 1.00 84.69 285 GLN A N 1
ATOM 2188 C CA . GLN A 1 285 ? 26.657 15.196 23.392 1.00 84.69 285 GLN A CA 1
ATOM 2189 C C . GLN A 1 285 ? 26.342 16.339 24.366 1.00 84.69 285 GLN A C 1
ATOM 2191 O O . GLN A 1 285 ? 25.755 16.114 25.414 1.00 84.69 285 GLN A O 1
ATOM 2196 N N . GLY A 1 286 ? 26.756 17.570 24.039 1.00 78.00 286 GLY A N 1
ATOM 2197 C CA . GLY A 1 286 ? 26.259 18.781 24.715 1.00 78.00 286 GLY A CA 1
ATOM 2198 C C . GLY A 1 286 ? 26.516 18.903 26.226 1.00 78.00 286 GLY A C 1
ATOM 2199 O O . GLY A 1 286 ? 25.835 19.678 26.880 1.00 78.00 286 GLY A O 1
ATOM 2200 N N . GLY A 1 287 ? 27.483 18.173 26.793 1.00 87.56 287 GLY A N 1
ATOM 2201 C CA . GLY A 1 287 ? 27.714 18.127 28.247 1.00 87.56 287 GLY A CA 1
ATOM 2202 C C . GLY A 1 287 ? 27.006 16.971 28.966 1.00 87.56 287 GLY A C 1
ATOM 2203 O O . GLY A 1 287 ? 27.171 16.829 30.174 1.00 87.56 287 GLY A O 1
ATOM 2204 N N . GLY A 1 288 ? 26.289 16.125 28.226 1.00 90.75 288 GLY A N 1
ATOM 2205 C CA . GLY A 1 288 ? 25.696 14.879 28.696 1.00 90.75 288 GLY A CA 1
ATOM 2206 C C . GLY A 1 288 ? 25.991 13.702 27.764 1.00 90.75 288 GLY A C 1
ATOM 2207 O O . GLY A 1 288 ? 26.971 13.690 27.007 1.00 90.75 288 GLY A O 1
ATOM 2208 N N . PHE A 1 289 ? 25.134 12.691 27.842 1.00 90.75 289 PHE A N 1
ATOM 2209 C CA . PHE A 1 289 ? 25.248 11.438 27.107 1.00 90.75 289 PHE A CA 1
ATOM 2210 C C . PHE A 1 289 ? 23.926 11.088 26.432 1.00 90.75 289 PHE A C 1
ATOM 2212 O O . PHE A 1 289 ? 22.864 11.278 27.010 1.00 90.75 289 PHE A O 1
ATOM 2219 N N . GLU A 1 290 ? 23.992 10.524 25.235 1.00 88.25 290 GLU A N 1
ATOM 2220 C CA . GLU A 1 290 ? 22.827 10.179 24.420 1.00 88.25 290 GLU A CA 1
ATOM 2221 C C . GLU A 1 290 ? 22.955 8.735 23.925 1.00 88.25 290 GLU A C 1
ATOM 2223 O O . GLU A 1 290 ? 24.056 8.247 23.644 1.00 88.25 290 GLU A O 1
ATOM 2228 N N . LEU A 1 291 ? 21.836 8.026 23.801 1.00 86.62 291 LEU A N 1
ATOM 2229 C CA . LEU A 1 291 ? 21.814 6.644 23.329 1.00 86.62 291 LEU A CA 1
ATOM 2230 C C . LEU A 1 291 ? 21.677 6.619 21.812 1.00 86.62 291 LEU A C 1
ATOM 2232 O O . LEU A 1 291 ? 20.958 7.423 21.235 1.00 86.62 291 LEU A O 1
ATOM 2236 N N . ARG A 1 292 ? 22.300 5.654 21.136 1.00 80.94 292 ARG A N 1
ATOM 2237 C CA . ARG A 1 292 ? 22.135 5.456 19.688 1.00 80.94 292 ARG A CA 1
ATOM 2238 C C . ARG A 1 292 ? 21.821 3.999 19.366 1.00 80.94 292 ARG A C 1
ATOM 2240 O O . ARG A 1 292 ? 22.362 3.079 19.983 1.00 80.94 292 ARG A O 1
ATOM 2247 N N . GLY A 1 293 ? 20.958 3.806 18.369 1.00 76.94 293 GLY A N 1
ATOM 2248 C CA . GLY A 1 293 ? 20.594 2.497 17.827 1.00 76.94 293 GLY A CA 1
ATOM 2249 C C . GLY A 1 293 ? 21.441 2.087 16.623 1.00 76.94 293 GLY A C 1
ATOM 2250 O O . GLY A 1 293 ? 22.111 2.907 15.985 1.00 76.94 293 GLY A O 1
ATOM 2251 N N . GLY A 1 294 ? 21.421 0.792 16.304 1.00 57.00 294 GLY A N 1
ATOM 2252 C CA . GLY A 1 294 ? 22.177 0.217 15.194 1.00 57.00 294 GLY A CA 1
ATOM 2253 C C . GLY A 1 294 ? 21.568 0.573 13.843 1.00 57.00 294 GLY A C 1
ATOM 2254 O O . GLY A 1 294 ? 20.699 -0.151 13.382 1.00 57.00 294 GLY A O 1
ATOM 2255 N N . SER A 1 295 ? 22.010 1.685 13.245 1.00 46.69 295 SER A N 1
ATOM 2256 C CA . SER A 1 295 ? 21.978 1.990 11.796 1.00 46.69 295 SER A CA 1
ATOM 2257 C C . SER A 1 295 ? 22.449 3.409 11.474 1.00 46.69 295 SER A C 1
ATOM 2259 O O . SER A 1 295 ? 22.699 3.670 10.307 1.00 46.69 295 SER A O 1
ATOM 2261 N N . ALA A 1 296 ? 22.561 4.329 12.443 1.00 45.28 296 ALA A N 1
ATOM 2262 C CA . ALA A 1 296 ? 22.894 5.726 12.148 1.00 45.28 296 ALA A CA 1
ATOM 2263 C C . ALA A 1 296 ? 24.310 5.848 11.539 1.00 45.28 296 ALA A C 1
ATOM 2265 O O . ALA A 1 296 ? 25.297 5.671 12.268 1.00 45.28 296 ALA A O 1
ATOM 2266 N N . PRO A 1 297 ? 24.448 6.134 10.229 1.00 42.12 297 PRO A N 1
ATOM 2267 C CA . PRO A 1 297 ? 25.741 6.382 9.619 1.00 42.12 297 PRO A CA 1
ATOM 2268 C C . PRO A 1 297 ? 26.156 7.819 9.952 1.00 42.12 297 PRO A C 1
ATOM 2270 O O . PRO A 1 297 ? 25.352 8.740 9.832 1.00 42.12 297 PRO A O 1
ATOM 2273 N N . GLY A 1 298 ? 27.425 8.031 10.300 1.00 47.47 298 GLY A N 1
ATOM 2274 C CA . GLY A 1 298 ? 28.052 9.323 10.010 1.00 47.47 298 GLY A CA 1
ATOM 2275 C C . GLY A 1 298 ? 28.288 10.321 11.144 1.00 47.47 298 GLY A C 1
ATOM 2276 O O . GLY A 1 298 ? 28.432 11.498 10.837 1.00 47.47 298 GLY A O 1
ATOM 2277 N N . SER A 1 299 ? 28.456 9.917 12.406 1.00 50.53 299 SER A N 1
ATOM 2278 C CA . SER A 1 299 ? 29.231 10.763 13.329 1.00 50.53 299 SER A CA 1
ATOM 2279 C C . SER A 1 299 ? 30.584 10.118 13.616 1.00 50.53 299 SER A C 1
ATOM 2281 O O . SER A 1 299 ? 30.669 8.984 14.079 1.00 50.53 299 SER A O 1
ATOM 2283 N N . ALA A 1 300 ? 31.669 10.844 13.333 1.00 55.81 300 ALA A N 1
ATOM 2284 C CA . ALA A 1 300 ? 33.045 10.470 13.675 1.00 55.81 300 ALA A CA 1
ATOM 2285 C C . ALA A 1 300 ? 33.315 10.518 15.199 1.00 55.81 300 ALA A C 1
ATOM 2287 O O . ALA A 1 300 ? 34.455 10.657 15.635 1.00 55.81 300 ALA A O 1
ATOM 2288 N N . GLN A 1 301 ? 32.264 10.457 16.019 1.00 68.56 301 GLN A N 1
ATOM 2289 C CA . GLN A 1 301 ? 32.357 10.526 17.467 1.00 68.56 301 GLN A CA 1
ATOM 2290 C C . GLN A 1 301 ? 32.698 9.152 18.038 1.00 68.56 301 GLN A C 1
ATOM 2292 O O . GLN A 1 301 ? 32.052 8.143 17.743 1.00 68.56 301 GLN A O 1
ATOM 2297 N N . VAL A 1 302 ? 33.720 9.133 18.891 1.00 77.69 302 VAL A N 1
ATOM 2298 C CA . VAL A 1 302 ? 34.089 7.963 19.685 1.00 77.69 302 VAL A CA 1
ATOM 2299 C C . VAL A 1 302 ? 32.946 7.657 20.650 1.00 77.69 302 VAL A C 1
ATOM 2301 O O . VAL A 1 302 ? 32.443 8.546 21.335 1.00 77.69 302 VAL A O 1
ATOM 2304 N N . SER A 1 303 ? 32.512 6.398 20.680 1.00 76.81 303 SER A N 1
ATOM 2305 C CA . SER A 1 303 ? 31.444 5.967 21.584 1.00 76.81 303 SER A CA 1
ATOM 2306 C C . SER A 1 303 ? 31.957 5.907 23.021 1.00 76.81 303 SER A C 1
ATOM 2308 O O . SER A 1 303 ? 33.035 5.375 23.264 1.00 76.81 303 SER A O 1
ATOM 2310 N N . ALA A 1 304 ? 31.182 6.434 23.970 1.00 80.75 304 ALA A N 1
ATOM 2311 C CA . ALA A 1 304 ? 31.479 6.338 25.402 1.00 80.75 304 ALA A CA 1
ATOM 2312 C C . ALA A 1 304 ? 31.094 4.963 25.982 1.00 80.75 304 ALA A C 1
ATOM 2314 O O . ALA A 1 304 ? 31.585 4.562 27.035 1.00 80.75 304 ALA A O 1
ATOM 2315 N N . TYR A 1 305 ? 30.208 4.237 25.293 1.00 83.38 305 TYR A N 1
ATOM 2316 C CA . TYR A 1 305 ? 29.810 2.868 25.610 1.00 83.38 305 TYR A CA 1
ATOM 2317 C C . TYR A 1 305 ? 29.335 2.144 24.347 1.00 83.38 305 TYR A C 1
ATOM 2319 O O . TYR A 1 305 ? 28.679 2.759 23.506 1.00 83.38 305 TYR A O 1
ATOM 2327 N N . LEU A 1 306 ? 29.616 0.845 24.240 1.00 82.44 306 LEU A N 1
ATOM 2328 C CA . LEU A 1 306 ? 29.124 -0.060 23.200 1.00 82.44 306 LEU A CA 1
ATOM 2329 C C . LEU A 1 306 ? 28.536 -1.299 23.879 1.00 82.44 306 LEU A C 1
ATOM 2331 O O . LEU A 1 306 ? 29.241 -2.022 24.579 1.00 82.44 306 LEU A O 1
ATOM 2335 N N . LYS A 1 307 ? 27.247 -1.565 23.652 1.00 73.75 307 LYS A N 1
ATOM 2336 C CA . LYS A 1 307 ? 26.467 -2.577 24.387 1.00 73.75 307 LYS A CA 1
ATOM 2337 C C . LYS A 1 307 ? 26.855 -4.034 24.070 1.00 73.75 307 LYS A C 1
ATOM 2339 O O . LYS A 1 307 ? 26.324 -4.963 24.667 1.00 73.75 307 LYS A O 1
ATOM 2344 N N . LEU A 1 308 ? 27.777 -4.264 23.132 1.00 60.81 308 LEU A N 1
ATOM 2345 C CA . LEU A 1 308 ? 28.117 -5.603 22.633 1.00 60.81 308 LEU A CA 1
ATOM 2346 C C . LEU A 1 308 ? 29.600 -5.783 22.263 1.00 60.81 308 LEU A C 1
ATOM 2348 O O . LEU A 1 308 ? 29.925 -6.665 21.467 1.00 60.81 308 LEU A O 1
ATOM 2352 N N . GLU A 1 309 ? 30.524 -4.997 22.824 1.00 50.19 309 GLU A N 1
ATOM 2353 C CA . GLU A 1 309 ? 31.936 -5.366 22.684 1.00 50.19 309 GLU A CA 1
ATOM 2354 C C . GLU A 1 309 ? 32.190 -6.683 23.426 1.00 50.19 309 GLU A C 1
ATOM 2356 O O . GLU A 1 309 ? 31.990 -6.798 24.638 1.00 50.19 309 GLU A O 1
ATOM 2361 N N . CYS A 1 310 ? 32.610 -7.705 22.675 1.00 36.94 310 CYS A N 1
ATOM 2362 C CA . CYS A 1 310 ? 33.134 -8.936 23.241 1.00 36.94 310 CYS A CA 1
ATOM 2363 C C . CYS A 1 310 ? 34.305 -8.562 24.150 1.00 36.94 310 CYS A C 1
ATOM 2365 O O . CYS A 1 310 ? 35.387 -8.241 23.661 1.00 36.94 310 CYS A O 1
ATOM 2367 N N . LYS A 1 311 ? 34.093 -8.596 25.469 1.00 38.28 311 LYS A N 1
ATOM 2368 C CA . LYS A 1 311 ? 35.181 -8.481 26.438 1.00 38.28 311 LYS A CA 1
ATOM 2369 C C . LYS A 1 311 ? 36.122 -9.655 26.194 1.00 38.28 311 LYS A C 1
ATOM 2371 O O . LYS A 1 311 ? 35.813 -10.785 26.567 1.00 38.28 311 LYS A O 1
ATOM 2376 N N . THR A 1 312 ? 37.254 -9.412 25.542 1.00 34.44 312 THR A N 1
ATOM 2377 C CA . THR A 1 312 ? 38.363 -10.363 25.574 1.00 34.44 312 THR A CA 1
ATOM 2378 C C . THR A 1 312 ? 38.784 -10.490 27.030 1.00 34.44 312 THR A C 1
ATOM 2380 O O . THR A 1 312 ? 39.129 -9.486 27.652 1.00 34.44 312 THR A O 1
ATOM 2383 N N . ALA A 1 313 ? 38.674 -11.696 27.587 1.00 37.44 313 ALA A N 1
ATOM 2384 C CA . ALA A 1 313 ? 39.092 -11.976 28.952 1.00 37.44 313 ALA A CA 1
ATOM 2385 C C . ALA A 1 313 ? 40.570 -11.585 29.124 1.00 37.44 313 ALA A C 1
ATOM 2387 O O . ALA A 1 313 ? 41.424 -12.083 28.391 1.00 37.44 313 ALA A O 1
ATOM 2388 N N . THR A 1 314 ? 40.839 -10.665 30.050 1.00 41.38 314 THR A N 1
ATOM 2389 C CA . THR A 1 314 ? 42.173 -10.405 30.613 1.00 41.38 314 THR A CA 1
ATOM 2390 C C . THR A 1 314 ? 42.464 -11.380 31.734 1.00 41.38 314 THR A C 1
ATOM 2392 O O . THR A 1 314 ? 41.540 -11.564 32.562 1.00 41.38 314 THR A O 1
#

Foldseek 3Di:
DPLCPVVLVCVVVVAAEEAEDQAPPSLVSVVVSCVVVVNPVRYHYFHADEALDWDKWWAAHPCPPDLGDIDPDDDPRTDITIHAQPCVVDDQPAQAAEAEDENNLCLLRNLSSCLSNQQVVSYFKYKYWAQLDPSSLSNLVSSCVSHPFDWKKFFQALAKAFPDCCVVVVVPPLCPDPLLSRLVRTDRDSHSVVVVVPDDPVSNPGDTTIMMIGGPVRVVVCCVDPVNVVSNVSVVVRVVTGMDRDPPCSVVPPVCLWAVDFAQDPVVNLVSQQV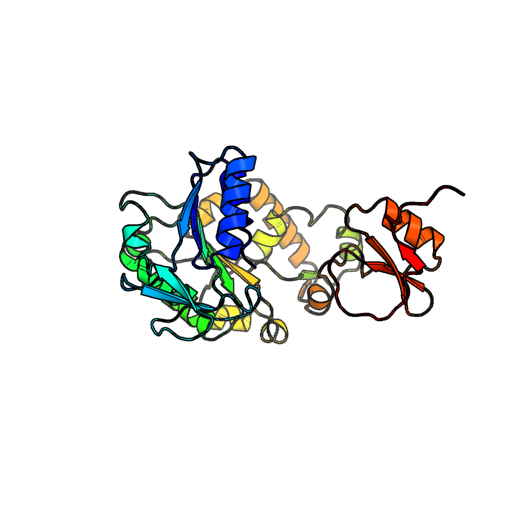DPQFFFWFDDDNTITTDGPDDPDDPTDTPGGNDDPPPDD

Sequence (314 aa):
MSLGWFTALAAASGLRVLAVEPRKAPLRYMEKTIQLNGWQGRVELRHGGLAEATGQLYVDETHWWEKRSATREGGDGRSEAQALRLDDAVPPDSKVCLLKADCRGCEAEAFRSGKALLATGAVQVVQMEYDHSPAAQTALETLQQLSPKPWQCILLPAGLRCAGGDLQDAEGEALREVWDFIVAGVHVDCRAAKLVETAPEQVVRGYHTDLWLVHDDTMDRLRAEPRFVAASQRVAEAANQKCEYSTSQTAEQGVCDLLCHEFSTLEEAQRACDVRPSCTKVLPQGGGFELRGGSAPGSAQVSAYLKLECKTAT

Secondary structure (DSSP, 8-state):
--SSHHHHHHHHTT--EEEEE--HHHHHHHHHHHHHTT-TTTEEEEEEEE-SS-EEEEEE-S-TTS----BSS--TTEEEEEEE-HHHHS-TT--BS-EEE-SSS-HHHHHHTTHHHHHTT-B-EEEEEE-S-HHHHHHHHHHHHH-SS-EEEEE--S-EEEESGGGTSTTTTTT-SHHHHHHHTEES---HHHHHHHS-TTTTTT--EEEEEEEHHHHHHHHTSHHHHHHHHHHHHHHTSEEEE-HHHHTT-TTHHHHS--BSSHHHHHHHHHH-TTEEEEEEETTEEEEEETT-----PPPSEETT------

pLDDT: mean 78.92, std 19.41, range [34.44, 98.5]

Organism: Symbiodinium pilosum (NCBI:txid2952)

InterPro domains:
  IPR006342 Methyltransferase FkbM [PF05050] (11-134)
  IPR006342 Methyltransferase FkbM [TIGR01444] (9-119)
  IPR029063 S-adenosyl-L-methionine-dependent methyltransferase superfamily [G3DSA:3.40.50.150] (1-154)
  IPR029063 S-adenosyl-L-methionine-dependent methyltransferase superfamily [SSF53335] (4-146)
  IPR052514 S-adenosyl-L-methionine-dependent methyltransferase [PTHR34203] (3-144)